Protein AF-A0A945YED2-F1 (afdb_monomer_lite)

pLDDT: mean 88.73, std 14.51, range [32.84, 98.56]

Secondary structure (DSSP, 8-state):
-HHHHHHHHHHHHHHHHHHHHHHHHHHHHHHHH-S--SPP---TTHHHHHHHHHHSPP-SB-HHHHHHHHTSTTSTTS-HHHHHHHHHHHHHHHT-S--HHHHHHHHHHHHHHHHHHHHH---HHHHHHHHHHHHHHHHHHHHHHHHHHHHHHHHHHHHHHHS-HHHHHHHHTTTTGGGS--B--------HHHHHHHHH-S-S-HHHHHHHHHHHHHHHHHHHHHHHHHHHHHHHHTT-TTSS-HHHHHHHHHHHHHHHHHHHHHHHHHHHHHHHHHTTT-TTHHHHHHHHHHHHHHHHHHH-HHHHHHHS----

Sequence (316 aa):
MKTVLSFILISLSMLSARADDRLRIAQDFLDQHRVYRGSPVSPADFEAQHAMITGSRDPESKFGPVIFAFAKPEVPVLTPAQRIQLTAVIEQRSHGPVNWHDARNIVRVQSLIALWAYAAESNVSEVARLDHVWSGWNDLRLAYMFEEYVARERFQRAAWAVFTPEQRQQIVAGKLDSLIKKNMGHRRAFSANKQVIKMLGKPANPSAFNRVVARWEKKWEAVSQQSERSDKFNRQREWVMDQTDETFAVAAWPEQETAFRNFTQSERDAIRDLIQAGYSNETDLAEKITAIQQQLRALIFEKYPGYAGAFLPSEE

Structure (mmCIF, N/CA/C/O backbone):
data_AF-A0A945YED2-F1
#
_entry.id   AF-A0A945YED2-F1
#
loop_
_atom_site.group_PDB
_atom_site.id
_atom_site.type_symbol
_atom_site.label_atom_id
_atom_site.label_alt_id
_atom_site.label_comp_id
_atom_site.label_asym_id
_atom_site.label_entity_id
_atom_site.label_seq_id
_atom_site.pdbx_PDB_ins_code
_atom_site.Cartn_x
_atom_site.Cartn_y
_atom_site.Cartn_z
_atom_site.occupancy
_atom_site.B_iso_or_equiv
_atom_site.auth_seq_id
_atom_site.auth_comp_id
_atom_site.auth_asym_id
_atom_site.auth_atom_id
_atom_site.pdbx_PDB_model_num
ATOM 1 N N . MET A 1 1 ? 38.969 -6.530 -27.927 1.00 45.34 1 MET A N 1
ATOM 2 C CA . MET A 1 1 ? 37.501 -6.743 -27.861 1.00 45.34 1 MET A CA 1
ATOM 3 C C . MET A 1 1 ? 37.051 -7.850 -26.901 1.00 45.34 1 MET A C 1
ATOM 5 O O . MET A 1 1 ? 36.000 -7.674 -26.308 1.00 45.34 1 MET A O 1
ATOM 9 N N . LYS A 1 2 ? 37.803 -8.943 -26.673 1.00 36.41 2 LYS A N 1
ATOM 10 C CA . LYS A 1 2 ? 37.406 -9.991 -25.700 1.00 36.41 2 LYS A CA 1
ATOM 11 C C . LYS A 1 2 ? 37.429 -9.545 -24.223 1.00 36.41 2 LYS A C 1
ATOM 13 O O . LYS A 1 2 ? 36.643 -10.043 -23.435 1.00 36.41 2 LYS A O 1
ATOM 18 N N . THR A 1 3 ? 38.258 -8.565 -23.861 1.00 40.03 3 THR A N 1
ATOM 19 C CA . THR A 1 3 ? 38.443 -8.113 -22.466 1.00 40.03 3 THR A CA 1
ATOM 20 C C . THR A 1 3 ? 37.323 -7.201 -21.941 1.00 40.03 3 THR A C 1
ATOM 22 O O . THR A 1 3 ? 37.077 -7.169 -20.742 1.00 40.03 3 THR A O 1
ATOM 25 N N . VAL A 1 4 ? 36.611 -6.493 -22.828 1.00 40.72 4 VAL A N 1
ATOM 26 C CA . VAL A 1 4 ? 35.493 -5.600 -22.452 1.00 40.72 4 VAL A CA 1
ATOM 27 C C . VAL A 1 4 ? 34.205 -6.397 -22.213 1.00 40.72 4 VAL A C 1
ATOM 29 O O . VAL A 1 4 ? 33.457 -6.087 -21.291 1.00 40.72 4 VAL A O 1
ATOM 32 N N . LEU A 1 5 ? 33.986 -7.487 -22.964 1.00 37.19 5 LEU A N 1
ATOM 33 C CA . LEU A 1 5 ? 32.851 -8.387 -22.725 1.00 37.19 5 LEU A CA 1
ATOM 34 C C . LEU A 1 5 ? 32.934 -9.082 -21.356 1.00 37.19 5 LEU A C 1
ATOM 36 O O . LEU A 1 5 ? 31.913 -9.210 -20.687 1.00 37.19 5 LEU A O 1
ATOM 40 N N . SER A 1 6 ? 34.130 -9.473 -20.903 1.00 33.25 6 SER A N 1
ATOM 41 C CA . SER A 1 6 ? 34.299 -10.121 -19.595 1.00 33.25 6 SER A CA 1
ATOM 42 C C . SER A 1 6 ? 33.999 -9.189 -18.415 1.00 33.25 6 SER A C 1
ATOM 44 O O . SER A 1 6 ? 33.427 -9.637 -17.428 1.00 33.25 6 SER A O 1
ATOM 46 N N . PHE A 1 7 ? 34.311 -7.891 -18.514 1.00 36.12 7 PHE A N 1
ATOM 47 C CA . PHE A 1 7 ? 34.015 -6.921 -17.448 1.00 36.12 7 PHE A CA 1
ATOM 48 C C . PHE A 1 7 ? 32.515 -6.617 -17.316 1.00 36.12 7 PHE A C 1
ATOM 50 O O . PHE A 1 7 ? 32.014 -6.458 -16.202 1.00 36.12 7 PHE A O 1
ATOM 57 N N . ILE A 1 8 ? 31.782 -6.604 -18.433 1.00 42.94 8 ILE A N 1
ATOM 58 C CA . ILE A 1 8 ? 30.326 -6.403 -18.443 1.00 42.94 8 ILE A CA 1
ATOM 59 C C . ILE A 1 8 ? 29.616 -7.637 -17.862 1.00 42.94 8 ILE A C 1
ATOM 61 O O . ILE A 1 8 ? 28.742 -7.494 -17.010 1.00 42.94 8 ILE A O 1
ATOM 65 N N . LEU A 1 9 ? 30.053 -8.847 -18.230 1.00 35.00 9 LEU A N 1
ATOM 66 C CA . LEU A 1 9 ? 29.522 -10.104 -17.684 1.00 35.00 9 LEU A CA 1
ATOM 67 C C . LEU A 1 9 ? 29.783 -10.266 -16.177 1.00 35.00 9 LEU A C 1
ATOM 69 O O . LEU A 1 9 ? 28.874 -10.661 -15.449 1.00 35.00 9 LEU A O 1
ATOM 73 N N . ILE A 1 10 ? 30.973 -9.899 -15.685 1.00 36.66 10 ILE A N 1
ATOM 74 C CA . ILE A 1 10 ? 31.291 -9.958 -14.247 1.00 36.66 10 ILE A CA 1
ATOM 75 C C . ILE A 1 10 ? 30.440 -8.949 -13.458 1.00 36.66 10 ILE A C 1
ATOM 77 O O . ILE A 1 10 ? 29.871 -9.300 -12.424 1.00 36.66 10 ILE A O 1
ATOM 81 N N . SER A 1 11 ? 30.255 -7.736 -13.986 1.00 35.97 11 SER A N 1
ATOM 82 C CA . SER A 1 11 ? 29.419 -6.701 -13.355 1.00 35.97 11 SER A CA 1
ATOM 83 C C . SER A 1 11 ? 27.938 -7.102 -13.281 1.00 35.97 11 SER A C 1
ATOM 85 O O . SER A 1 11 ? 27.304 -6.924 -12.242 1.00 35.97 11 SER A O 1
ATOM 87 N N . LEU A 1 12 ? 27.397 -7.718 -14.339 1.00 36.62 12 LEU A N 1
ATOM 88 C CA . LEU A 1 12 ? 26.029 -8.255 -14.365 1.00 36.62 12 LEU A CA 1
ATOM 89 C C . LEU A 1 12 ? 25.844 -9.429 -13.387 1.00 36.62 12 LEU A C 1
ATOM 91 O O . LEU A 1 12 ? 24.849 -9.476 -12.664 1.00 36.62 12 LEU A O 1
ATOM 95 N N . SER A 1 13 ? 26.822 -10.336 -13.294 1.00 32.84 13 SER A N 1
ATOM 96 C CA . SER A 1 13 ? 26.761 -11.467 -12.356 1.00 32.84 13 SER A CA 1
ATOM 97 C C . SER A 1 13 ? 26.862 -11.050 -10.879 1.00 32.84 13 SER A C 1
ATOM 99 O O . SER A 1 13 ? 26.139 -11.596 -10.046 1.00 32.84 13 SER A O 1
ATOM 101 N N . MET A 1 14 ? 27.663 -10.029 -10.543 1.00 34.53 14 MET A N 1
ATOM 102 C CA . MET A 1 14 ? 27.719 -9.493 -9.174 1.00 34.53 14 MET A CA 1
ATOM 103 C C . MET A 1 14 ? 26.468 -8.692 -8.791 1.00 34.53 14 MET A C 1
ATOM 105 O O . MET A 1 14 ? 26.051 -8.729 -7.635 1.00 34.53 14 MET A O 1
ATOM 109 N N . LEU A 1 15 ? 25.832 -7.999 -9.740 1.00 43.28 15 LEU A N 1
ATOM 110 C CA . LEU A 1 15 ? 24.546 -7.331 -9.503 1.00 43.28 15 LEU A CA 1
ATOM 111 C C . LEU A 1 15 ? 23.402 -8.337 -9.282 1.00 43.28 15 LEU A C 1
ATOM 113 O O . LEU A 1 15 ? 22.495 -8.045 -8.503 1.00 43.28 15 LEU A O 1
ATOM 117 N N . SER A 1 16 ? 23.459 -9.517 -9.917 1.00 44.97 16 SER A N 1
ATOM 118 C CA . SER A 1 16 ? 22.466 -10.586 -9.735 1.00 44.97 16 SER A CA 1
ATOM 119 C C . SER A 1 16 ? 22.541 -11.221 -8.346 1.00 44.97 16 SER A C 1
ATOM 121 O O . SER A 1 16 ? 21.530 -11.246 -7.653 1.00 44.97 16 SER A O 1
ATOM 123 N N . ALA A 1 17 ? 23.728 -11.649 -7.897 1.00 44.06 17 ALA A N 1
ATOM 124 C CA . ALA A 1 17 ? 23.894 -12.250 -6.567 1.00 44.06 17 ALA A CA 1
ATOM 125 C C . ALA A 1 17 ? 23.445 -11.299 -5.436 1.00 44.06 17 ALA A C 1
ATOM 127 O O . ALA A 1 17 ? 22.761 -11.701 -4.499 1.00 44.06 17 ALA A O 1
ATOM 128 N N . ARG A 1 18 ? 23.730 -9.997 -5.580 1.00 56.72 18 ARG A N 1
ATOM 129 C CA . ARG A 1 18 ? 23.373 -8.971 -4.586 1.00 56.72 18 ARG A CA 1
ATOM 130 C C . ARG A 1 18 ? 21.875 -8.653 -4.513 1.00 56.72 18 ARG A C 1
ATOM 132 O O . ARG A 1 18 ? 21.427 -8.130 -3.493 1.00 56.72 18 ARG A O 1
ATOM 139 N N . ALA A 1 19 ? 21.102 -8.889 -5.575 1.00 57.09 19 ALA A N 1
ATOM 140 C CA . ALA A 1 19 ? 19.653 -8.669 -5.555 1.00 57.09 19 ALA A CA 1
ATOM 141 C C . ALA A 1 19 ? 18.928 -9.792 -4.797 1.00 57.09 19 ALA A C 1
ATOM 143 O O . ALA A 1 19 ? 18.045 -9.505 -3.985 1.00 57.09 19 ALA A O 1
ATOM 144 N N . ASP A 1 20 ? 19.358 -11.036 -5.012 1.00 61.84 20 ASP A N 1
ATOM 145 C CA . ASP A 1 20 ? 18.806 -12.223 -4.352 1.00 61.84 20 ASP A CA 1
ATOM 146 C C . ASP A 1 20 ? 19.133 -12.228 -2.848 1.00 61.84 20 ASP A C 1
ATOM 148 O O . ASP A 1 20 ? 18.269 -12.525 -2.021 1.00 61.84 20 ASP A O 1
ATOM 152 N N . ASP A 1 21 ? 20.330 -11.766 -2.468 1.00 75.25 21 ASP A N 1
ATOM 153 C CA . ASP A 1 21 ? 20.704 -11.589 -1.060 1.00 75.25 21 ASP A CA 1
ATOM 154 C C . ASP A 1 21 ? 19.812 -10.577 -0.326 1.00 75.25 21 ASP A C 1
ATOM 156 O O . ASP A 1 21 ? 19.437 -10.794 0.826 1.00 75.25 21 ASP A O 1
ATOM 160 N N . ARG A 1 22 ? 19.413 -9.483 -0.987 1.00 83.94 22 ARG A N 1
ATOM 161 C CA . ARG A 1 22 ? 18.549 -8.455 -0.375 1.00 83.94 22 ARG A CA 1
ATOM 162 C C . ARG A 1 22 ? 17.106 -8.923 -0.214 1.00 83.94 22 ARG A C 1
ATOM 164 O O . ARG A 1 22 ? 16.481 -8.587 0.790 1.00 83.94 22 ARG A O 1
ATOM 171 N N . LEU A 1 23 ? 16.586 -9.689 -1.177 1.00 89.19 23 LEU A N 1
ATOM 172 C CA . LEU A 1 23 ? 15.272 -10.329 -1.053 1.00 89.19 23 LEU A CA 1
ATOM 173 C C . LEU A 1 23 ? 15.242 -11.255 0.164 1.00 89.19 23 LEU A C 1
ATOM 175 O O . LEU A 1 23 ? 14.322 -11.169 0.976 1.00 89.19 23 LEU A O 1
ATOM 179 N N . ARG A 1 24 ? 16.284 -12.078 0.330 1.00 89.81 24 ARG A N 1
ATOM 180 C CA . ARG A 1 24 ? 16.426 -12.968 1.484 1.00 89.81 24 ARG A CA 1
ATOM 181 C C . ARG A 1 24 ? 16.509 -12.204 2.805 1.00 89.81 24 ARG A C 1
ATOM 183 O O . ARG A 1 24 ? 15.777 -12.540 3.720 1.00 89.81 24 ARG A O 1
ATOM 190 N N . ILE A 1 25 ? 17.309 -11.138 2.891 1.00 89.62 25 ILE A N 1
ATOM 191 C CA . ILE A 1 25 ? 17.395 -10.299 4.104 1.00 89.62 25 ILE A CA 1
ATOM 192 C C . ILE A 1 25 ? 16.024 -9.725 4.493 1.00 89.62 25 ILE A C 1
ATOM 194 O O . ILE A 1 25 ? 15.655 -9.733 5.666 1.00 89.62 25 ILE A O 1
ATOM 198 N N . ALA A 1 26 ? 15.249 -9.239 3.520 1.00 91.94 26 ALA A N 1
ATOM 199 C CA . ALA A 1 26 ? 13.900 -8.748 3.782 1.00 91.94 26 ALA A CA 1
ATOM 200 C C . ALA A 1 26 ? 12.951 -9.881 4.217 1.00 91.94 26 ALA A C 1
ATOM 202 O O . ALA A 1 26 ? 12.164 -9.702 5.141 1.00 91.94 26 ALA A O 1
ATOM 203 N N . GLN A 1 27 ? 13.043 -11.066 3.615 1.00 94.06 27 GLN A N 1
ATOM 204 C CA . GLN A 1 27 ? 12.272 -12.227 4.062 1.00 94.06 27 GLN A CA 1
ATOM 205 C C . GLN A 1 27 ? 12.633 -12.632 5.504 1.00 94.06 27 GLN A C 1
ATOM 207 O O . GLN A 1 27 ? 11.741 -12.780 6.337 1.00 94.06 27 GLN A O 1
ATOM 212 N N . ASP A 1 28 ? 13.924 -12.710 5.830 1.00 92.50 28 ASP A N 1
ATOM 213 C CA . ASP A 1 28 ? 14.415 -13.052 7.168 1.00 92.50 28 ASP A CA 1
ATOM 214 C C . ASP A 1 28 ? 13.942 -12.024 8.213 1.00 92.50 28 ASP A C 1
ATOM 216 O O . ASP A 1 28 ? 13.483 -12.395 9.296 1.00 92.50 28 ASP A O 1
ATOM 220 N N . PHE A 1 29 ? 13.985 -10.725 7.884 1.00 92.44 29 PHE A N 1
ATOM 221 C CA . PHE A 1 29 ? 13.447 -9.676 8.752 1.00 92.44 29 PHE A CA 1
ATOM 222 C C . PHE A 1 29 ? 11.949 -9.872 8.997 1.00 92.44 29 PHE A C 1
ATOM 224 O O . PHE A 1 29 ? 11.501 -9.778 10.142 1.00 92.44 29 PHE A O 1
ATOM 231 N N . LEU A 1 30 ? 11.171 -10.124 7.939 1.00 93.00 30 LEU A N 1
ATOM 232 C CA . LEU A 1 30 ? 9.736 -10.369 8.049 1.00 93.00 30 LEU A CA 1
ATOM 233 C C . LEU A 1 30 ? 9.459 -11.545 8.985 1.00 93.00 30 LEU A C 1
ATOM 235 O O . LEU A 1 30 ? 8.669 -11.403 9.917 1.00 93.00 30 LEU A O 1
ATOM 239 N N . ASP A 1 31 ? 10.139 -12.671 8.774 1.00 92.69 31 ASP A N 1
ATOM 240 C CA . ASP A 1 31 ? 9.931 -13.901 9.537 1.00 92.69 31 ASP A CA 1
ATOM 241 C C . ASP A 1 31 ? 10.295 -13.750 11.018 1.00 92.69 31 ASP A C 1
ATOM 243 O O . ASP A 1 31 ? 9.565 -14.242 11.882 1.00 92.69 31 ASP A O 1
ATOM 247 N N . GLN A 1 32 ? 11.348 -12.992 11.333 1.00 91.75 32 GLN A N 1
ATOM 248 C CA . GLN A 1 32 ? 11.726 -12.675 12.715 1.00 91.75 32 GLN A CA 1
ATOM 249 C C . GLN A 1 32 ? 10.690 -11.802 13.440 1.00 91.75 32 GLN A C 1
ATOM 251 O O . GLN A 1 32 ? 10.544 -11.902 14.660 1.00 91.75 32 GLN A O 1
ATOM 256 N N . HIS A 1 33 ? 9.964 -10.954 12.708 1.00 92.19 33 HIS A N 1
ATOM 257 C CA . HIS A 1 33 ? 9.130 -9.907 13.299 1.00 92.19 33 HIS A CA 1
ATOM 258 C C . HIS A 1 33 ? 7.621 -10.114 13.138 1.00 92.19 33 HIS A C 1
ATOM 260 O O . HIS A 1 33 ? 6.867 -9.277 13.636 1.00 92.19 33 HIS A O 1
ATOM 266 N N . ARG A 1 34 ? 7.158 -11.200 12.498 1.00 92.00 34 ARG A N 1
ATOM 267 C CA . ARG A 1 34 ? 5.725 -11.447 12.231 1.00 92.00 34 ARG A CA 1
ATOM 268 C C . ARG A 1 34 ? 4.832 -11.165 13.442 1.00 92.00 34 ARG A C 1
ATOM 270 O O . ARG A 1 34 ? 4.995 -11.752 14.518 1.00 92.00 34 ARG A O 1
ATOM 277 N N . VAL A 1 35 ? 3.844 -10.301 13.224 1.00 89.44 35 VAL A N 1
ATOM 278 C CA . VAL A 1 35 ? 2.762 -9.955 14.151 1.00 89.44 35 VAL A CA 1
ATOM 279 C C . VAL A 1 35 ? 1.669 -11.018 14.102 1.00 89.44 35 VAL A C 1
ATOM 281 O O . VAL A 1 35 ? 1.082 -11.348 15.142 1.00 89.44 35 VAL A O 1
ATOM 284 N N . TYR A 1 36 ? 1.403 -11.567 12.914 1.00 90.00 36 TYR A N 1
ATOM 285 C CA . TYR A 1 36 ? 0.458 -12.658 12.708 1.00 90.00 36 TYR A CA 1
ATOM 286 C C . TYR A 1 36 ? 1.190 -13.973 12.413 1.00 90.00 36 TYR A C 1
ATOM 288 O O . TYR A 1 36 ? 1.836 -14.136 11.382 1.00 90.00 36 TYR A O 1
ATOM 296 N N . ARG A 1 37 ? 1.094 -14.931 13.344 1.00 85.25 37 ARG A N 1
ATOM 297 C CA . ARG A 1 37 ? 1.743 -16.256 13.238 1.00 85.25 37 ARG A CA 1
ATOM 298 C C . ARG A 1 37 ? 0.776 -17.388 12.875 1.00 85.25 37 ARG A C 1
ATOM 300 O O . ARG A 1 37 ? 1.204 -18.527 12.728 1.00 85.25 37 ARG A O 1
ATOM 307 N N . GLY A 1 38 ? -0.520 -17.088 12.792 1.00 80.12 38 GLY A N 1
ATOM 308 C CA . GLY A 1 38 ? -1.554 -18.058 12.440 1.00 80.12 38 GLY A CA 1
ATOM 309 C C . GLY A 1 38 ? -1.683 -18.256 10.932 1.00 80.12 38 GLY A C 1
ATOM 310 O O . GLY A 1 38 ? -1.102 -17.519 10.137 1.00 80.12 38 GLY A O 1
ATOM 311 N N . SER A 1 39 ? -2.489 -19.240 10.541 1.00 78.19 39 SER A N 1
ATOM 312 C CA . SER A 1 39 ? -3.034 -19.302 9.182 1.00 78.19 39 SER A CA 1
ATOM 313 C C . SER A 1 39 ? -4.343 -18.510 9.133 1.00 78.19 39 SER A C 1
ATOM 315 O O . SER A 1 39 ? -5.121 -18.625 10.082 1.00 78.19 39 SER A O 1
ATOM 317 N N . PRO A 1 40 ? -4.617 -17.739 8.066 1.00 77.50 40 PRO A N 1
ATOM 318 C CA . PRO A 1 40 ? -5.924 -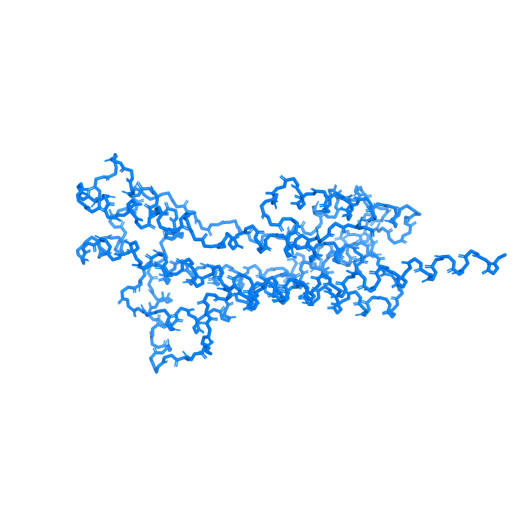17.124 7.874 1.00 77.50 40 PRO A CA 1
ATOM 319 C C . PRO A 1 40 ? -6.985 -18.227 7.824 1.00 77.50 40 PRO A C 1
ATOM 321 O O . PRO A 1 40 ? -6.931 -19.096 6.955 1.00 77.50 40 PRO A O 1
ATOM 324 N N . VAL A 1 41 ? -7.932 -18.213 8.758 1.00 84.81 41 VAL A N 1
ATOM 325 C CA . VAL A 1 41 ? -9.096 -19.105 8.739 1.00 84.81 41 VAL A CA 1
ATOM 326 C C . VAL A 1 41 ? -10.326 -18.234 8.590 1.00 84.81 41 VAL A C 1
ATOM 328 O O . VAL A 1 41 ? -10.503 -17.283 9.347 1.00 84.81 41 VAL A O 1
ATOM 331 N N . SER A 1 42 ? -11.168 -18.539 7.607 1.00 86.94 42 SER A N 1
ATOM 332 C CA . SER A 1 42 ? -12.426 -17.820 7.434 1.00 86.94 42 SER A CA 1
ATOM 333 C C . SER A 1 42 ? -13.391 -18.201 8.563 1.00 86.94 42 SER A C 1
ATOM 335 O O . SER A 1 42 ? -13.605 -19.397 8.788 1.00 86.94 42 SER A O 1
ATOM 337 N N . PRO A 1 43 ? -13.972 -17.227 9.286 1.00 89.19 43 PRO A N 1
ATOM 338 C CA . PRO A 1 43 ? -14.993 -17.519 10.281 1.00 89.19 43 PRO A CA 1
ATOM 339 C C . PRO A 1 43 ? -16.236 -18.120 9.607 1.00 89.19 43 PRO A C 1
ATOM 341 O O . PRO A 1 43 ? -16.506 -17.870 8.432 1.00 89.19 43 PRO A O 1
ATOM 344 N N . ALA A 1 44 ? -17.002 -18.926 10.348 1.00 90.75 44 ALA A N 1
ATOM 345 C CA . ALA A 1 44 ? -18.161 -19.644 9.806 1.00 90.75 44 ALA A CA 1
ATOM 346 C C . ALA A 1 44 ? -19.239 -18.709 9.224 1.00 90.75 44 ALA A C 1
ATOM 348 O O . ALA A 1 44 ? -19.984 -19.097 8.328 1.00 90.75 44 ALA A O 1
ATOM 349 N N . ASP A 1 45 ? -19.309 -17.476 9.719 1.00 93.19 45 ASP A N 1
ATOM 350 C CA . ASP A 1 45 ? -20.247 -16.431 9.321 1.00 93.19 45 ASP A CA 1
ATOM 351 C C . ASP A 1 45 ? -19.616 -15.355 8.416 1.00 93.19 45 ASP A C 1
ATOM 353 O O . ASP A 1 45 ? -20.209 -14.290 8.238 1.00 93.19 45 ASP A O 1
ATOM 357 N N . PHE A 1 46 ? -18.450 -15.628 7.809 1.00 94.81 46 PHE A N 1
ATOM 358 C CA . PHE A 1 46 ? -17.703 -14.665 6.989 1.00 94.81 46 PHE A CA 1
ATOM 359 C C . PHE A 1 46 ? -18.577 -13.948 5.951 1.00 94.81 46 PHE A C 1
ATOM 361 O O . PHE A 1 46 ? -18.611 -12.722 5.923 1.00 94.81 46 PHE A O 1
ATOM 368 N N . GLU A 1 47 ? -19.336 -14.689 5.142 1.00 95.81 47 GLU A N 1
ATOM 369 C CA . GLU A 1 47 ? -20.182 -14.107 4.089 1.00 95.81 47 GLU A CA 1
ATOM 370 C C . GLU A 1 47 ? -21.284 -13.197 4.651 1.00 95.81 47 GLU A C 1
ATOM 372 O O . GLU A 1 47 ? -21.584 -12.141 4.092 1.00 95.81 47 GLU A O 1
ATOM 377 N N . ALA A 1 48 ? -21.871 -13.567 5.793 1.00 95.94 48 ALA A N 1
ATOM 378 C CA . ALA A 1 48 ? -22.900 -12.760 6.442 1.00 95.94 48 ALA A CA 1
ATOM 379 C C . ALA A 1 48 ? -22.311 -11.457 7.008 1.00 95.94 48 ALA A C 1
ATOM 381 O O . ALA A 1 48 ? -22.877 -10.380 6.801 1.00 95.94 48 ALA A O 1
ATOM 382 N N . GLN A 1 49 ? -21.151 -11.543 7.668 1.00 95.88 49 GLN A N 1
ATOM 383 C CA . GLN A 1 49 ? -20.421 -10.380 8.178 1.00 95.88 49 GLN A CA 1
ATOM 384 C C . GLN A 1 49 ? -19.957 -9.463 7.035 1.00 95.88 49 GLN A C 1
ATOM 386 O O . GLN A 1 49 ? -20.091 -8.240 7.120 1.00 95.88 49 GLN A O 1
ATOM 391 N N . HIS A 1 50 ? -19.476 -10.037 5.932 1.00 96.62 50 HIS A N 1
ATOM 392 C CA . HIS A 1 50 ? -19.059 -9.296 4.744 1.00 96.62 50 HIS A CA 1
ATOM 393 C C . HIS A 1 50 ? -20.220 -8.528 4.109 1.00 96.62 50 HIS A C 1
ATOM 395 O O . HIS A 1 50 ? -20.117 -7.317 3.886 1.00 96.62 50 HIS A O 1
ATOM 401 N N . ALA A 1 51 ? -21.356 -9.197 3.889 1.00 96.12 51 ALA A N 1
ATOM 402 C CA . ALA A 1 51 ? -22.552 -8.578 3.326 1.00 96.12 51 ALA A CA 1
ATOM 403 C C . ALA A 1 51 ? -23.068 -7.428 4.208 1.00 96.12 51 ALA A C 1
ATOM 405 O O . ALA A 1 51 ? -23.402 -6.351 3.705 1.00 96.12 51 ALA A O 1
ATOM 406 N N . MET A 1 52 ? -23.071 -7.624 5.528 1.00 95.88 52 MET A N 1
ATOM 407 C CA . MET A 1 52 ? -23.432 -6.601 6.509 1.00 95.88 52 MET A CA 1
ATOM 408 C C . MET A 1 52 ? -22.491 -5.386 6.450 1.00 95.88 52 MET A C 1
ATOM 410 O O . MET A 1 52 ? -22.968 -4.252 6.397 1.00 95.88 52 MET A O 1
ATOM 414 N N . ILE A 1 53 ? -21.169 -5.595 6.399 1.00 96.31 53 ILE A N 1
ATOM 415 C CA . ILE A 1 53 ? -20.187 -4.506 6.253 1.00 96.31 53 ILE A CA 1
ATOM 416 C C . ILE A 1 53 ? -20.403 -3.754 4.943 1.00 96.31 53 ILE A C 1
ATOM 418 O O . ILE A 1 53 ? -20.464 -2.524 4.939 1.00 96.31 53 ILE A O 1
ATOM 422 N N . THR A 1 54 ? -20.553 -4.475 3.835 1.00 95.44 54 THR A N 1
ATOM 423 C CA . THR A 1 54 ? -20.747 -3.882 2.509 1.00 95.44 54 THR A CA 1
ATOM 424 C C . THR A 1 54 ? -22.023 -3.030 2.458 1.00 95.44 54 THR A C 1
ATOM 426 O O . THR A 1 54 ? -22.015 -1.949 1.861 1.00 95.44 54 THR A O 1
ATOM 429 N N . GLY A 1 55 ? -23.093 -3.477 3.127 1.00 94.69 55 GLY A N 1
ATOM 430 C CA . GLY A 1 55 ? -24.367 -2.761 3.261 1.00 94.69 55 GLY A CA 1
ATOM 431 C C . GLY A 1 55 ? -24.364 -1.606 4.271 1.00 94.69 55 GLY A C 1
ATOM 432 O O . GLY A 1 55 ? -25.322 -0.832 4.311 1.00 94.69 55 GLY A O 1
ATOM 433 N N . SER A 1 56 ? -23.311 -1.460 5.078 1.00 94.25 56 SER A N 1
ATOM 434 C CA . SER A 1 56 ? -23.195 -0.374 6.056 1.00 94.25 56 SER A CA 1
ATOM 435 C C . SER A 1 56 ? -22.901 0.982 5.396 1.00 94.25 56 SER A C 1
ATOM 437 O O . SER A 1 56 ? -22.501 1.083 4.233 1.00 94.25 56 SER A O 1
ATOM 439 N N . ARG A 1 57 ? -23.085 2.070 6.148 1.00 93.25 57 ARG A N 1
ATOM 440 C CA . ARG A 1 57 ? -22.744 3.431 5.708 1.00 93.25 57 ARG A CA 1
ATOM 441 C C . ARG A 1 57 ? -21.246 3.540 5.391 1.00 93.25 57 ARG A C 1
ATOM 443 O O . ARG A 1 57 ? -20.428 3.137 6.209 1.00 93.25 57 ARG A O 1
ATOM 450 N N . ASP A 1 58 ? -20.871 4.150 4.260 1.00 93.50 58 ASP A N 1
ATOM 451 C CA . ASP A 1 58 ? -19.470 4.551 4.035 1.00 93.50 58 ASP A CA 1
ATOM 452 C C . ASP A 1 58 ? -19.151 5.761 4.928 1.00 93.50 58 ASP A C 1
ATOM 454 O O . ASP A 1 58 ? -19.781 6.810 4.773 1.00 93.50 58 ASP A O 1
ATOM 458 N N . PRO A 1 59 ? -18.199 5.653 5.869 1.00 91.50 59 PRO A N 1
ATOM 459 C CA . PRO A 1 59 ? -17.836 6.767 6.739 1.00 91.50 59 PRO A CA 1
ATOM 460 C C . PRO A 1 59 ? -17.030 7.856 6.016 1.00 91.50 59 PRO A C 1
ATOM 462 O O . PRO A 1 59 ? -16.754 8.897 6.618 1.00 91.50 59 PRO A O 1
ATOM 465 N N . GLU A 1 60 ? -16.599 7.622 4.770 1.00 93.06 60 GLU A N 1
ATOM 466 C CA . GLU A 1 60 ? -15.754 8.515 3.961 1.00 93.06 60 GLU A CA 1
ATOM 467 C C . GLU A 1 60 ? -14.436 8.913 4.659 1.00 93.06 60 GLU A C 1
ATOM 469 O O . GLU A 1 60 ? -13.796 9.916 4.337 1.00 93.06 60 GLU A O 1
ATOM 474 N N . SER A 1 61 ? -14.003 8.114 5.636 1.00 91.69 61 SER A N 1
ATOM 475 C CA . SER A 1 61 ? -12.744 8.268 6.358 1.00 91.69 61 SER A CA 1
ATOM 476 C C . SER A 1 61 ? -12.265 6.924 6.893 1.00 91.69 61 SER A C 1
ATOM 478 O O . SER A 1 61 ? -13.059 6.099 7.336 1.00 91.69 61 SER A O 1
ATOM 480 N N . LYS A 1 62 ? -10.947 6.718 6.921 1.00 91.75 62 LYS A N 1
ATOM 481 C CA . LYS A 1 62 ? -10.341 5.638 7.718 1.00 91.75 62 LYS A CA 1
ATOM 482 C C . LYS A 1 62 ? -10.484 5.954 9.207 1.00 91.75 62 LYS A C 1
ATOM 484 O O . LYS A 1 62 ? -10.504 7.131 9.575 1.00 91.75 62 LYS A O 1
ATOM 489 N N . PHE A 1 63 ? -10.557 4.934 10.057 1.00 91.69 63 PHE A N 1
ATOM 490 C CA . PHE A 1 63 ? -10.741 5.127 11.498 1.00 91.69 63 PHE A CA 1
ATOM 491 C C . PHE A 1 63 ? -9.450 5.596 12.190 1.00 91.69 63 PHE A C 1
ATOM 493 O O . PHE A 1 63 ? -9.487 6.377 13.135 1.00 91.69 63 PHE A O 1
ATOM 500 N N . GLY A 1 64 ? -8.281 5.208 11.665 1.00 90.25 64 GLY A N 1
ATOM 501 C CA . GLY A 1 64 ? -6.970 5.570 12.230 1.00 90.25 64 GLY A CA 1
ATOM 502 C C . GLY A 1 64 ? -6.803 7.072 12.530 1.00 90.25 64 GLY A C 1
ATOM 503 O O . GLY A 1 64 ? -6.542 7.425 13.675 1.00 90.25 64 GLY A O 1
ATOM 504 N N . PRO A 1 65 ? -6.993 7.979 11.552 1.00 88.50 65 PRO A N 1
ATOM 505 C CA . PRO A 1 65 ? -6.929 9.426 11.787 1.00 88.50 65 PRO A CA 1
ATOM 506 C C . PRO A 1 65 ? -7.952 9.962 12.802 1.00 88.50 65 PRO A C 1
ATOM 508 O O . PRO A 1 65 ? -7.684 10.967 13.461 1.00 88.50 65 PRO A O 1
ATOM 511 N N . VAL A 1 66 ? -9.108 9.305 12.940 1.00 88.38 66 VAL A N 1
ATOM 512 C CA . VAL A 1 66 ? -10.170 9.705 13.879 1.00 88.38 66 VAL A CA 1
ATOM 513 C C . VAL A 1 66 ? -9.737 9.487 15.321 1.00 88.38 66 VAL A C 1
ATOM 515 O O . VAL A 1 66 ? -9.973 10.356 16.154 1.00 88.38 66 VAL A O 1
ATOM 518 N N . ILE A 1 67 ? -9.028 8.389 15.600 1.00 92.94 67 ILE A N 1
ATOM 519 C CA . ILE A 1 67 ? -8.468 8.092 16.928 1.00 92.94 67 ILE A CA 1
ATOM 520 C C . ILE A 1 67 ? -7.645 9.279 17.448 1.00 92.94 67 ILE A C 1
ATOM 522 O O . ILE A 1 67 ? -7.886 9.779 18.545 1.00 92.94 67 ILE A O 1
ATOM 526 N N . PHE A 1 68 ? -6.722 9.789 16.630 1.00 91.19 68 PHE A N 1
ATOM 527 C CA . PHE A 1 68 ? -5.877 10.926 17.004 1.00 91.19 68 PHE A CA 1
ATOM 528 C C . PHE A 1 68 ? -6.660 12.235 17.142 1.00 91.19 68 PHE A C 1
ATOM 530 O O . PHE A 1 68 ? -6.300 13.072 17.963 1.00 91.19 68 PHE A O 1
ATOM 537 N N . ALA A 1 69 ? -7.722 12.429 16.354 1.00 90.19 69 ALA A N 1
ATOM 538 C CA . ALA A 1 69 ? -8.590 13.595 16.493 1.00 90.19 69 ALA A CA 1
ATOM 539 C C . ALA A 1 69 ? -9.369 13.555 17.817 1.00 90.19 69 ALA A C 1
ATOM 541 O O . ALA A 1 69 ? -9.400 14.544 18.542 1.00 90.19 69 ALA A O 1
ATOM 542 N N . PHE A 1 70 ? -9.946 12.405 18.167 1.00 92.19 70 PHE A N 1
ATOM 543 C CA . PHE A 1 70 ? -10.745 12.239 19.383 1.00 92.19 70 PHE A CA 1
ATOM 544 C C . PHE A 1 70 ? -9.902 12.267 20.661 1.00 92.19 70 PHE A C 1
ATOM 546 O O . PHE A 1 70 ? -10.401 12.679 21.709 1.00 92.19 70 PHE A O 1
ATOM 553 N N . ALA A 1 71 ? -8.612 11.930 20.576 1.00 91.88 71 ALA A N 1
ATOM 554 C CA . ALA A 1 71 ? -7.669 12.084 21.681 1.00 91.88 71 ALA A CA 1
ATOM 555 C C . ALA A 1 71 ? -7.446 13.552 22.100 1.00 91.88 71 ALA A C 1
ATOM 557 O O . ALA A 1 71 ? -7.051 13.801 23.242 1.00 91.88 71 ALA A O 1
ATOM 558 N N . LYS A 1 72 ? -7.768 14.539 21.251 1.00 90.31 72 LYS A N 1
ATOM 559 C CA . LYS A 1 72 ? -7.533 15.959 21.551 1.00 90.31 72 LYS A CA 1
ATOM 560 C C . LYS A 1 72 ? -8.563 16.569 22.522 1.00 90.31 72 LYS A C 1
ATOM 562 O O .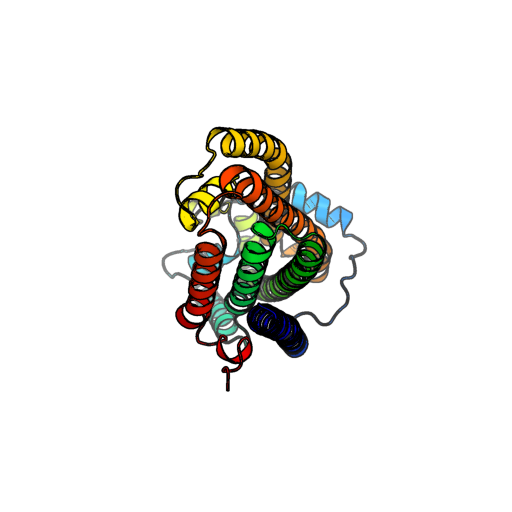 LYS A 1 72 ? -9.762 16.368 22.301 1.00 90.31 72 LYS A O 1
ATOM 567 N N . PRO A 1 73 ? -8.140 17.308 23.573 1.00 89.38 73 PRO A N 1
ATOM 568 C CA . PRO A 1 73 ? -9.023 17.855 24.613 1.00 89.38 73 PRO A CA 1
ATOM 569 C C . PRO A 1 73 ? -10.228 18.648 24.103 1.00 89.38 73 PRO A C 1
ATOM 571 O O . PRO A 1 73 ? -11.303 18.565 24.690 1.00 89.38 73 PRO A O 1
ATOM 574 N N . GLU A 1 74 ? -10.059 19.379 23.004 1.00 91.00 74 GLU A N 1
ATOM 575 C CA . GLU A 1 74 ? -11.082 20.215 22.381 1.00 91.00 74 GLU A CA 1
ATOM 576 C C . GLU A 1 74 ? -12.213 19.428 21.702 1.00 91.00 74 GLU A C 1
ATOM 578 O O . GLU A 1 74 ? -13.234 20.016 21.354 1.00 91.00 74 GLU A O 1
ATOM 583 N N . VAL A 1 75 ? -12.060 18.111 21.516 1.00 90.31 75 VAL A N 1
ATOM 584 C CA . VAL A 1 75 ? -13.095 17.247 20.941 1.00 90.31 75 VAL A CA 1
ATOM 585 C C . VAL A 1 75 ? -13.904 16.597 22.075 1.00 90.31 75 VAL A C 1
ATOM 587 O O . VAL A 1 75 ? -13.387 15.700 22.757 1.00 90.31 75 VAL A O 1
ATOM 590 N N . PRO A 1 76 ? -15.175 17.003 22.295 1.00 89.62 76 PRO A N 1
ATOM 591 C CA . PRO A 1 76 ? -15.964 16.624 23.470 1.00 89.62 76 PRO A CA 1
ATOM 592 C C . PRO A 1 76 ? -16.662 15.264 23.296 1.00 89.62 76 PRO A C 1
ATOM 594 O O . PRO A 1 76 ? -17.835 15.106 23.618 1.00 89.62 76 PRO A O 1
ATOM 597 N N . VAL A 1 77 ? -15.951 14.278 22.746 1.00 92.44 77 VAL A N 1
ATOM 598 C CA . VAL A 1 77 ? -16.474 12.915 22.544 1.00 92.44 77 VAL A CA 1
ATOM 599 C C . VAL A 1 77 ? -16.138 12.021 23.734 1.00 92.44 77 VAL A C 1
ATOM 601 O O . VAL A 1 77 ? -16.954 11.194 24.127 1.00 92.44 77 VAL A O 1
ATOM 604 N N . LEU A 1 78 ? -14.950 12.200 24.318 1.00 95.38 78 LEU A N 1
ATOM 605 C CA . LEU A 1 78 ? -14.410 11.364 25.388 1.00 95.38 78 LEU A CA 1
ATOM 606 C C . LEU A 1 78 ? -14.438 12.085 26.734 1.00 95.38 78 LEU A C 1
ATOM 608 O O . LEU A 1 78 ? -14.131 13.276 26.823 1.00 95.38 78 LEU A O 1
ATOM 612 N N . THR A 1 79 ? -14.713 11.334 27.800 1.00 96.12 79 THR A N 1
ATOM 613 C CA . THR A 1 79 ? -14.472 11.803 29.172 1.00 96.12 79 THR A CA 1
ATOM 614 C C . THR A 1 79 ? -12.965 11.960 29.439 1.00 96.12 79 THR A C 1
ATOM 616 O O . THR A 1 79 ? -12.150 11.352 28.737 1.00 96.12 79 THR A O 1
ATOM 619 N N . PRO A 1 80 ? -12.547 12.715 30.476 1.00 95.12 80 PRO A N 1
ATOM 620 C CA . PRO A 1 80 ? -11.132 12.815 30.843 1.00 95.12 80 PRO A CA 1
ATOM 621 C C . PRO A 1 80 ? -10.465 11.452 31.085 1.00 95.12 80 PRO A C 1
ATOM 623 O O . PRO A 1 80 ? -9.351 11.223 30.623 1.00 95.12 80 PRO A O 1
ATOM 626 N N . ALA A 1 81 ? -11.167 10.520 31.737 1.00 96.06 81 ALA A N 1
ATOM 627 C CA . ALA A 1 81 ? -10.662 9.172 31.989 1.00 96.06 81 ALA A CA 1
ATOM 628 C C . ALA A 1 81 ? -10.474 8.367 30.690 1.00 96.06 81 ALA A C 1
ATOM 630 O O . ALA A 1 81 ? -9.423 7.764 30.486 1.00 96.06 81 ALA A O 1
ATOM 631 N N . GLN A 1 82 ? -11.451 8.409 29.777 1.00 97.56 82 GLN A N 1
ATOM 632 C CA . GLN A 1 82 ? -11.331 7.767 28.462 1.00 97.56 82 GLN A CA 1
ATOM 633 C C . GLN A 1 82 ? -10.196 8.371 27.635 1.00 97.56 82 GLN A C 1
ATOM 635 O O . GLN A 1 82 ? -9.484 7.656 26.941 1.00 97.56 82 GLN A O 1
ATOM 640 N N . ARG A 1 83 ? -9.987 9.686 27.721 1.00 96.38 83 ARG A N 1
ATOM 641 C CA . ARG A 1 83 ? -8.885 10.353 27.026 1.00 96.38 83 ARG A CA 1
ATOM 642 C C . ARG A 1 83 ? -7.528 9.839 27.502 1.00 96.38 83 ARG A C 1
ATOM 644 O O . ARG A 1 83 ? -6.686 9.541 26.666 1.00 96.38 83 ARG A O 1
ATOM 651 N N . ILE A 1 84 ? -7.343 9.674 28.813 1.00 95.81 84 ILE A N 1
ATOM 652 C CA . ILE A 1 84 ? -6.126 9.074 29.384 1.00 95.81 84 ILE A CA 1
ATOM 653 C C . ILE A 1 84 ? -5.931 7.647 28.853 1.00 95.81 84 ILE A C 1
ATOM 655 O O . ILE A 1 84 ? -4.839 7.309 28.401 1.00 95.81 84 ILE A O 1
ATOM 659 N N . GLN A 1 85 ? -6.992 6.832 28.843 1.00 97.25 85 GLN A N 1
ATOM 660 C CA . GLN A 1 85 ? -6.938 5.469 28.300 1.00 97.25 85 GLN A CA 1
ATOM 661 C C . GLN A 1 85 ? -6.564 5.456 26.811 1.00 97.25 85 GLN A C 1
ATOM 663 O O . GLN A 1 85 ? -5.698 4.687 26.402 1.00 97.25 85 GLN A O 1
ATOM 668 N N . LEU A 1 86 ? -7.169 6.329 26.000 1.00 96.56 86 LEU A N 1
ATOM 669 C CA . LEU A 1 86 ? -6.872 6.411 24.572 1.00 96.56 86 LEU A CA 1
ATOM 670 C C . LEU A 1 86 ? -5.434 6.867 24.310 1.00 96.56 86 LEU A C 1
ATOM 672 O O . LEU A 1 86 ? -4.764 6.304 23.446 1.00 96.56 86 LEU A O 1
ATOM 676 N N . THR A 1 87 ? -4.945 7.852 25.065 1.00 95.06 87 THR A N 1
ATOM 677 C CA . THR A 1 87 ? -3.550 8.300 24.986 1.00 95.06 87 THR A CA 1
ATOM 678 C C . THR A 1 87 ? -2.591 7.159 25.315 1.00 95.06 87 THR A C 1
ATOM 680 O O . THR A 1 87 ? -1.654 6.939 24.555 1.00 95.06 87 THR A O 1
ATOM 683 N N . ALA A 1 88 ? -2.867 6.365 26.354 1.00 95.25 88 ALA A N 1
ATOM 684 C CA . ALA A 1 88 ? -2.048 5.199 26.687 1.00 95.25 88 ALA A CA 1
ATOM 685 C C . ALA A 1 88 ? -2.014 4.158 25.546 1.00 95.25 88 ALA A C 1
ATOM 687 O O . ALA A 1 88 ? -0.954 3.623 25.224 1.00 95.25 88 ALA A O 1
ATOM 688 N N . VAL A 1 89 ? -3.147 3.914 24.871 1.00 96.06 89 VAL A N 1
ATOM 689 C CA . VAL A 1 89 ? -3.206 3.034 23.685 1.00 96.06 89 VAL A CA 1
ATOM 690 C C . VAL A 1 89 ? -2.366 3.592 22.524 1.00 96.06 89 VAL A C 1
ATOM 692 O O . VAL A 1 89 ? -1.659 2.843 21.844 1.00 96.06 89 VAL A O 1
ATOM 695 N N . ILE A 1 90 ? -2.410 4.908 22.291 1.00 94.56 90 ILE A N 1
ATOM 696 C CA . ILE A 1 90 ? -1.605 5.589 21.260 1.00 94.56 90 ILE A CA 1
ATOM 697 C C . ILE A 1 90 ? -0.105 5.503 21.578 1.00 94.56 90 ILE A C 1
ATOM 699 O O . ILE A 1 90 ? 0.705 5.201 20.695 1.00 94.56 90 ILE A O 1
ATOM 703 N N . GLU A 1 91 ? 0.275 5.740 22.830 1.00 92.94 91 GLU A N 1
ATOM 704 C CA . GLU A 1 91 ? 1.658 5.629 23.292 1.00 92.94 91 GLU A CA 1
ATOM 705 C C . GLU A 1 91 ? 2.175 4.199 23.128 1.00 92.94 91 GLU A C 1
ATOM 707 O O . GLU A 1 91 ? 3.245 4.004 22.552 1.00 92.94 91 GLU A O 1
ATOM 712 N N . GLN A 1 92 ? 1.398 3.186 23.521 1.00 91.38 92 GLN A N 1
ATOM 713 C CA . GLN A 1 92 ? 1.778 1.784 23.347 1.00 91.38 92 GLN A CA 1
ATOM 714 C C . GLN A 1 92 ? 2.042 1.435 21.874 1.00 91.38 92 GLN A C 1
ATOM 716 O O . GLN A 1 92 ? 3.025 0.760 21.562 1.00 91.38 92 GLN A O 1
ATOM 721 N N . ARG A 1 93 ? 1.209 1.926 20.944 1.00 88.62 93 ARG A N 1
ATOM 722 C CA . ARG A 1 93 ? 1.418 1.711 19.502 1.00 88.62 93 ARG A CA 1
ATOM 723 C C . ARG A 1 93 ? 2.727 2.326 19.003 1.00 88.62 93 ARG A C 1
ATOM 725 O O . ARG A 1 93 ? 3.356 1.751 18.110 1.00 88.62 93 ARG A O 1
ATOM 732 N N . SER A 1 94 ? 3.103 3.474 19.560 1.00 82.62 94 SER A N 1
ATOM 733 C CA . SER A 1 94 ? 4.287 4.246 19.163 1.00 82.62 94 SER A CA 1
ATOM 734 C C . SER A 1 94 ? 5.596 3.594 19.622 1.00 82.62 94 SER A C 1
ATOM 736 O O . SER A 1 94 ? 6.621 3.779 18.976 1.00 82.62 94 SER A O 1
ATOM 738 N N . HIS A 1 95 ? 5.546 2.774 20.675 1.00 82.94 95 HIS A N 1
ATOM 739 C CA . HIS A 1 95 ? 6.682 2.013 21.212 1.00 82.94 95 HIS A CA 1
ATOM 740 C C . HIS A 1 95 ? 6.708 0.546 20.741 1.00 82.94 95 HIS A C 1
ATOM 742 O O . HIS A 1 95 ? 7.352 -0.302 21.358 1.00 82.94 95 HIS A O 1
ATOM 748 N N . GLY A 1 96 ? 5.985 0.217 19.665 1.00 78.69 96 GLY A N 1
ATOM 749 C CA . GLY A 1 96 ? 6.024 -1.122 19.079 1.00 78.69 96 GLY A CA 1
ATOM 750 C C . GLY A 1 96 ? 7.425 -1.482 18.555 1.00 78.69 96 GLY A C 1
ATOM 751 O O . GLY A 1 96 ? 8.158 -0.595 18.122 1.00 78.69 96 GLY A O 1
ATOM 752 N N . PRO A 1 97 ? 7.792 -2.777 18.527 1.00 80.44 97 PRO A N 1
ATOM 753 C CA . PRO A 1 97 ? 9.143 -3.210 18.154 1.00 80.44 97 PRO A CA 1
ATOM 754 C C . PRO A 1 97 ? 9.491 -2.909 16.689 1.00 80.44 97 PRO A C 1
ATOM 756 O O . PRO A 1 97 ? 10.660 -2.757 16.344 1.00 80.44 97 PRO A O 1
ATOM 759 N N . VAL A 1 98 ? 8.477 -2.812 15.818 1.00 88.12 98 VAL A N 1
ATOM 760 C CA . VAL A 1 98 ? 8.654 -2.537 14.389 1.00 88.12 98 VAL A CA 1
ATOM 761 C C . VAL A 1 98 ? 7.720 -1.426 13.921 1.00 88.12 98 VAL A C 1
ATOM 763 O O . VAL A 1 98 ? 6.490 -1.527 14.019 1.00 88.12 98 VAL A O 1
ATOM 766 N N . ASN A 1 99 ? 8.300 -0.387 13.319 1.00 89.94 99 ASN A N 1
ATOM 767 C CA . ASN A 1 99 ? 7.570 0.543 12.473 1.00 89.94 99 ASN A CA 1
ATOM 768 C C . ASN A 1 99 ? 7.373 -0.077 11.082 1.00 89.94 99 ASN A C 1
ATOM 770 O O . ASN A 1 99 ? 8.146 0.141 10.146 1.00 89.94 99 ASN A O 1
ATOM 774 N N . TRP A 1 100 ? 6.296 -0.851 10.950 1.00 92.06 100 TRP A N 1
ATOM 775 C CA . TRP A 1 100 ? 5.943 -1.530 9.703 1.00 92.06 100 TRP A CA 1
ATOM 776 C C . TRP A 1 100 ? 5.782 -0.592 8.506 1.00 92.06 100 TRP A C 1
ATOM 778 O O . TRP A 1 100 ? 6.056 -1.010 7.384 1.00 92.06 100 TRP A O 1
ATOM 788 N N . HIS A 1 101 ? 5.398 0.671 8.733 1.00 91.94 101 HIS A N 1
ATOM 789 C CA . HIS A 1 101 ? 5.268 1.658 7.664 1.00 91.94 101 HIS A CA 1
ATOM 790 C C . HIS A 1 101 ? 6.609 1.924 6.973 1.00 91.94 101 HIS A C 1
ATOM 792 O O . HIS A 1 101 ? 6.682 1.956 5.742 1.00 91.94 101 HIS A O 1
ATOM 798 N N . ASP A 1 102 ? 7.667 2.106 7.760 1.00 92.19 102 ASP A N 1
ATOM 799 C CA . ASP A 1 102 ? 9.007 2.375 7.246 1.00 92.19 102 ASP A CA 1
ATOM 800 C C . ASP A 1 102 ? 9.588 1.115 6.612 1.00 92.19 102 ASP A C 1
ATOM 802 O O . ASP A 1 102 ? 10.045 1.154 5.470 1.00 92.19 102 ASP A O 1
ATOM 806 N N . ALA A 1 103 ? 9.458 -0.028 7.292 1.00 92.62 103 ALA A N 1
ATOM 807 C CA . ALA A 1 103 ? 9.931 -1.311 6.787 1.00 92.62 103 ALA A CA 1
ATOM 808 C C . ALA A 1 103 ? 9.288 -1.666 5.428 1.00 92.62 103 ALA A C 1
ATOM 810 O O . ALA A 1 103 ? 9.997 -1.950 4.459 1.00 92.62 103 ALA A O 1
ATOM 811 N N . ARG A 1 104 ? 7.956 -1.530 5.284 1.00 94.19 104 ARG A N 1
ATOM 812 C CA . ARG A 1 104 ? 7.283 -1.751 3.989 1.00 94.19 104 ARG A CA 1
ATOM 813 C C . ARG A 1 104 ? 7.714 -0.748 2.918 1.00 94.19 104 ARG A C 1
ATOM 815 O O . ARG A 1 104 ? 7.662 -1.061 1.728 1.00 94.19 104 ARG A O 1
ATOM 822 N N . ASN A 1 105 ? 8.077 0.479 3.302 1.00 94.62 105 ASN A N 1
ATOM 823 C CA . ASN A 1 105 ? 8.490 1.500 2.348 1.00 94.62 105 ASN A CA 1
ATOM 824 C C . ASN A 1 105 ? 9.897 1.221 1.814 1.00 94.62 105 ASN A C 1
ATOM 826 O O . ASN A 1 105 ? 10.128 1.450 0.631 1.00 94.62 105 ASN A O 1
ATOM 830 N N . ILE A 1 106 ? 10.797 0.660 2.624 1.00 92.56 106 ILE A N 1
ATOM 831 C CA . ILE A 1 106 ? 12.097 0.173 2.144 1.00 92.56 106 ILE A CA 1
ATOM 832 C C . ILE A 1 106 ? 11.890 -0.917 1.085 1.00 92.56 106 ILE A C 1
ATOM 834 O O . ILE A 1 106 ? 12.401 -0.794 -0.029 1.00 92.56 106 ILE A O 1
ATOM 838 N N . VAL A 1 107 ? 11.066 -1.927 1.383 1.00 94.69 107 VAL A N 1
ATOM 839 C CA . VAL A 1 107 ? 10.716 -3.011 0.443 1.00 94.69 107 VAL A CA 1
ATOM 840 C C . VAL A 1 107 ? 10.081 -2.450 -0.838 1.00 94.69 107 VAL A C 1
ATOM 842 O O . VAL A 1 107 ? 10.446 -2.834 -1.950 1.00 94.69 107 VAL A O 1
ATOM 845 N N . ARG A 1 108 ? 9.184 -1.461 -0.714 1.00 95.25 108 ARG A N 1
ATOM 846 C CA . ARG A 1 108 ? 8.629 -0.732 -1.865 1.00 95.25 108 ARG A CA 1
ATOM 847 C C . ARG A 1 108 ? 9.723 -0.069 -2.703 1.00 95.25 108 ARG A C 1
ATOM 849 O O . ARG A 1 108 ? 9.642 -0.127 -3.925 1.00 95.25 108 ARG A O 1
ATOM 856 N N . VAL A 1 109 ? 10.700 0.598 -2.092 1.00 94.62 109 VAL A N 1
ATOM 857 C CA . VAL A 1 109 ? 11.773 1.269 -2.839 1.00 94.62 109 VAL A CA 1
ATOM 858 C C . VAL A 1 109 ? 12.651 0.251 -3.574 1.00 94.62 109 VAL A C 1
ATOM 860 O O . VAL A 1 109 ? 12.993 0.488 -4.730 1.00 94.62 109 VAL A O 1
ATOM 863 N N . GLN A 1 110 ? 12.926 -0.914 -2.982 1.00 93.06 110 GLN A N 1
ATOM 864 C CA . GLN A 1 110 ? 13.618 -2.011 -3.675 1.00 93.06 110 GLN A CA 1
ATOM 865 C C . GLN A 1 110 ? 12.812 -2.544 -4.870 1.00 93.06 110 GLN A C 1
ATOM 867 O O . GLN A 1 110 ? 13.357 -2.694 -5.964 1.00 93.06 110 GLN A O 1
ATOM 872 N N . SER A 1 111 ? 11.496 -2.722 -4.707 1.00 95.00 111 SER A N 1
ATOM 873 C CA . SER A 1 111 ? 10.592 -3.053 -5.819 1.00 95.00 111 SER A CA 1
ATOM 874 C C . SER A 1 111 ? 10.664 -2.009 -6.943 1.00 95.00 111 SER A C 1
ATOM 876 O O . SER A 1 111 ? 10.705 -2.371 -8.117 1.00 95.00 111 SER A O 1
ATOM 878 N N . LEU A 1 112 ? 10.749 -0.713 -6.614 1.00 95.56 112 LEU A N 1
ATOM 879 C CA . LEU A 1 112 ? 10.913 0.352 -7.613 1.00 95.56 112 LEU A CA 1
ATOM 880 C C . LEU A 1 112 ? 12.272 0.284 -8.327 1.00 95.56 112 LEU A C 1
ATOM 882 O O . LEU A 1 112 ? 12.334 0.509 -9.531 1.00 95.56 112 LEU A O 1
ATOM 886 N N . ILE A 1 113 ? 13.357 -0.051 -7.624 1.00 93.94 113 ILE A N 1
ATOM 887 C CA . ILE A 1 113 ? 14.680 -0.252 -8.239 1.00 93.94 113 ILE A CA 1
ATOM 888 C C . ILE A 1 113 ? 14.624 -1.389 -9.269 1.00 93.94 113 ILE A C 1
ATOM 890 O O . ILE A 1 113 ? 15.102 -1.212 -10.394 1.00 93.94 113 ILE A O 1
ATOM 894 N N . ALA A 1 114 ? 14.009 -2.521 -8.907 1.00 94.50 114 ALA A N 1
ATOM 895 C CA . ALA A 1 114 ? 13.811 -3.657 -9.808 1.00 94.50 114 ALA A CA 1
ATOM 896 C C . ALA A 1 114 ? 12.903 -3.297 -10.996 1.00 94.50 114 ALA A C 1
ATOM 898 O O . ALA A 1 114 ? 13.214 -3.645 -12.132 1.00 94.50 114 ALA A O 1
ATOM 899 N N . LEU A 1 115 ? 11.834 -2.530 -10.752 1.00 96.75 115 LEU A N 1
ATOM 900 C CA . LEU A 1 115 ? 10.913 -2.038 -11.780 1.00 96.75 115 LEU A CA 1
ATOM 901 C C . LEU A 1 115 ? 11.636 -1.235 -12.864 1.00 96.75 115 LEU A C 1
ATOM 903 O O . LEU A 1 115 ? 11.390 -1.468 -14.042 1.00 96.75 115 LEU A O 1
ATOM 907 N N . TRP A 1 116 ? 12.500 -0.284 -12.495 1.00 96.81 116 TRP A N 1
ATOM 908 C CA . TRP A 1 116 ? 13.173 0.562 -13.488 1.00 96.81 116 TRP A CA 1
ATOM 909 C C . TRP A 1 116 ? 14.150 -0.230 -14.363 1.00 96.81 116 TRP A C 1
ATOM 911 O O . TRP A 1 116 ? 14.192 0.003 -15.569 1.00 96.81 116 TRP A O 1
ATOM 921 N N . ALA A 1 117 ? 14.870 -1.203 -13.791 1.00 94.19 117 ALA A N 1
ATOM 922 C CA . ALA A 1 117 ? 15.680 -2.133 -14.581 1.00 94.19 117 ALA A CA 1
ATOM 923 C C . ALA A 1 117 ? 14.798 -2.971 -15.515 1.00 94.19 117 ALA A C 1
ATOM 925 O O . ALA A 1 117 ? 15.027 -2.997 -16.723 1.00 94.19 117 ALA A O 1
ATOM 926 N N . TYR A 1 118 ? 13.747 -3.593 -14.966 1.00 96.38 118 TYR A N 1
ATOM 927 C CA . TYR A 1 118 ? 12.792 -4.388 -15.734 1.00 96.38 118 TYR A CA 1
ATOM 928 C C . TYR A 1 118 ? 12.195 -3.589 -16.892 1.00 96.38 118 TYR A C 1
ATOM 930 O O . TYR A 1 118 ? 12.093 -4.100 -17.996 1.00 96.38 118 TYR A O 1
ATOM 938 N N . ALA A 1 119 ? 11.799 -2.338 -16.674 1.00 96.94 119 ALA A N 1
ATOM 939 C CA . ALA A 1 119 ? 11.097 -1.542 -17.672 1.00 96.94 119 ALA A CA 1
ATOM 940 C C . ALA A 1 119 ? 11.980 -1.142 -18.868 1.00 96.94 119 ALA A C 1
ATOM 942 O O . ALA A 1 119 ? 11.469 -1.032 -19.985 1.00 96.94 119 ALA A O 1
ATOM 943 N N . ALA A 1 120 ? 13.283 -0.947 -18.654 1.00 95.00 120 ALA A N 1
ATOM 944 C CA . ALA A 1 120 ? 14.226 -0.551 -19.699 1.00 95.00 120 ALA A CA 1
ATOM 945 C C . ALA A 1 120 ? 14.845 -1.737 -20.459 1.00 95.00 120 ALA A C 1
ATOM 947 O O . ALA A 1 120 ? 15.257 -1.577 -21.606 1.00 95.00 120 ALA A O 1
ATOM 948 N N . GLU A 1 121 ? 14.879 -2.928 -19.858 1.00 94.88 121 GLU A N 1
ATOM 949 C CA . GLU A 1 121 ? 15.534 -4.094 -20.451 1.00 94.88 121 GLU A CA 1
ATOM 950 C C . GLU A 1 121 ? 14.833 -4.600 -21.728 1.00 94.88 121 GLU A C 1
ATOM 952 O O . GLU A 1 121 ? 13.605 -4.716 -21.795 1.00 94.88 121 GLU A O 1
ATOM 957 N N . SER A 1 122 ? 15.630 -4.946 -22.739 1.00 92.50 122 SER A N 1
ATOM 958 C CA . SER A 1 122 ? 15.176 -5.461 -24.039 1.00 92.50 122 SER A CA 1
ATOM 959 C C . SER A 1 122 ? 15.570 -6.924 -24.277 1.00 92.50 122 SER A C 1
ATOM 961 O O . SER A 1 122 ? 14.954 -7.607 -25.094 1.00 92.50 122 SER A O 1
ATOM 963 N N . ASN A 1 123 ? 16.579 -7.433 -23.569 1.00 93.75 123 ASN A N 1
ATOM 964 C CA . ASN A 1 123 ? 17.007 -8.821 -23.645 1.00 93.75 123 ASN A CA 1
ATOM 965 C C . ASN A 1 123 ? 15.982 -9.750 -22.976 1.00 93.75 123 ASN A C 1
ATOM 967 O O . ASN A 1 123 ? 15.734 -9.655 -21.780 1.00 93.75 123 ASN A O 1
ATOM 971 N N . VAL A 1 124 ? 15.430 -10.701 -23.733 1.00 94.06 124 VAL A N 1
ATOM 972 C CA . VAL A 1 124 ? 14.339 -11.580 -23.275 1.00 94.06 124 VAL A CA 1
ATOM 973 C C . VAL A 1 124 ? 14.682 -12.368 -22.005 1.00 94.06 124 VAL A C 1
ATOM 975 O O . VAL A 1 124 ? 13.857 -12.431 -21.094 1.00 94.06 124 VAL A O 1
ATOM 978 N N . SER A 1 125 ? 15.881 -12.954 -21.919 1.00 93.62 125 SER A N 1
ATOM 979 C CA . SER A 1 125 ? 16.286 -13.711 -20.725 1.00 93.62 125 SER A CA 1
ATOM 980 C C . SER A 1 125 ? 16.428 -12.818 -19.495 1.00 93.62 125 SER A C 1
ATOM 982 O O . SER A 1 125 ? 16.007 -13.201 -18.406 1.00 93.62 125 SER A O 1
ATOM 984 N N . GLU A 1 126 ? 16.957 -11.609 -19.670 1.00 93.44 126 GLU A N 1
ATOM 985 C CA . GLU A 1 126 ? 17.138 -10.667 -18.568 1.00 93.44 126 GLU A CA 1
ATOM 986 C C . GLU A 1 126 ? 15.808 -10.037 -18.130 1.00 93.44 126 GLU A C 1
ATOM 988 O O . GLU A 1 126 ? 15.571 -9.874 -16.935 1.00 93.44 126 GLU A O 1
ATOM 993 N N . VAL A 1 127 ? 14.879 -9.791 -19.062 1.00 94.75 127 VAL A N 1
ATOM 994 C CA . VAL A 1 127 ? 13.496 -9.389 -18.748 1.00 94.75 127 VAL A CA 1
ATOM 995 C C . VAL A 1 127 ? 12.826 -10.424 -17.848 1.00 94.75 127 VAL A C 1
ATOM 997 O O . VAL A 1 127 ? 12.239 -10.045 -16.837 1.00 94.75 127 VAL A O 1
ATOM 1000 N N . ALA A 1 128 ? 12.927 -11.715 -18.181 1.00 95.00 128 ALA A N 1
ATOM 1001 C CA . ALA A 1 128 ? 12.333 -12.784 -17.377 1.00 95.00 128 ALA A CA 1
ATOM 1002 C C . ALA A 1 128 ? 12.943 -12.848 -15.967 1.00 95.00 128 ALA A C 1
ATOM 1004 O O . ALA A 1 128 ? 12.225 -12.997 -14.978 1.00 95.00 128 ALA A O 1
ATOM 1005 N N . ARG A 1 129 ? 14.265 -12.673 -15.859 1.00 94.62 129 ARG A N 1
ATOM 1006 C CA . ARG A 1 129 ? 14.958 -12.610 -14.568 1.00 94.62 129 ARG A CA 1
ATOM 1007 C C . ARG A 1 129 ? 14.488 -11.413 -13.734 1.00 94.62 129 ARG A C 1
ATOM 1009 O O . ARG A 1 129 ? 14.153 -11.570 -12.563 1.00 94.62 129 ARG A O 1
ATOM 1016 N N . LEU A 1 130 ? 14.434 -10.221 -14.325 1.00 94.44 130 LEU A N 1
ATOM 1017 C CA . LEU A 1 130 ? 14.017 -8.993 -13.642 1.00 94.44 130 LEU A CA 1
ATOM 1018 C C . LEU A 1 130 ? 12.533 -9.003 -13.258 1.00 94.44 130 LEU A C 1
ATOM 1020 O O . LEU A 1 130 ? 12.179 -8.459 -12.213 1.00 94.44 130 LEU A O 1
ATOM 1024 N N . ASP A 1 131 ? 11.680 -9.646 -14.057 1.00 96.00 131 ASP A N 1
ATOM 1025 C CA . ASP A 1 131 ? 10.275 -9.889 -13.720 1.00 96.00 131 ASP A CA 1
ATOM 1026 C C . ASP A 1 131 ? 10.148 -10.753 -12.458 1.00 96.00 131 ASP A C 1
ATOM 1028 O O . ASP A 1 131 ? 9.402 -10.405 -11.539 1.00 96.00 131 ASP A O 1
ATOM 1032 N N . HIS A 1 132 ? 10.940 -11.826 -12.361 1.00 95.44 132 HIS A N 1
ATOM 1033 C CA . HIS A 1 132 ? 10.986 -12.674 -11.170 1.00 95.44 132 HIS A CA 1
ATOM 1034 C C . HIS A 1 132 ? 11.451 -11.897 -9.929 1.00 95.44 132 HIS A C 1
ATOM 1036 O O . HIS A 1 132 ? 10.781 -11.920 -8.895 1.00 95.44 132 HIS A O 1
ATOM 1042 N N . VAL A 1 133 ? 12.544 -11.134 -10.048 1.00 94.19 133 VAL A N 1
ATOM 1043 C CA . VAL A 1 133 ? 13.072 -10.293 -8.958 1.00 94.19 133 VAL A CA 1
ATOM 1044 C C . VAL A 1 133 ? 12.040 -9.258 -8.507 1.00 94.19 133 VAL A C 1
ATOM 1046 O O . VAL A 1 133 ? 11.802 -9.089 -7.310 1.00 94.19 133 VAL A O 1
ATOM 1049 N N . TRP A 1 134 ? 11.402 -8.556 -9.448 1.00 96.38 134 TRP A N 1
ATOM 1050 C CA . TRP A 1 134 ? 10.364 -7.580 -9.120 1.00 96.38 134 TRP A CA 1
ATOM 1051 C C . TRP A 1 134 ? 9.170 -8.236 -8.424 1.00 96.38 134 TRP A C 1
ATOM 1053 O O . TRP A 1 134 ? 8.648 -7.675 -7.457 1.00 96.38 134 TRP A O 1
ATOM 1063 N N . SER A 1 135 ? 8.757 -9.416 -8.894 1.00 96.38 135 SER A N 1
ATOM 1064 C CA . SER A 1 135 ? 7.630 -10.161 -8.330 1.00 96.38 135 SER A CA 1
ATOM 1065 C C . SER A 1 135 ? 7.911 -10.561 -6.885 1.00 96.38 135 SER A C 1
ATOM 1067 O O . SER A 1 135 ? 7.083 -10.271 -6.024 1.00 96.38 135 SER A O 1
ATOM 1069 N N . GLY A 1 136 ? 9.116 -11.063 -6.588 1.00 96.00 136 GLY A N 1
ATOM 1070 C CA . GLY A 1 136 ? 9.547 -11.346 -5.215 1.00 96.00 136 GLY A CA 1
ATOM 1071 C C . GLY A 1 136 ? 9.496 -10.113 -4.304 1.00 96.00 136 GLY A C 1
ATOM 1072 O O . GLY A 1 136 ? 8.969 -10.173 -3.193 1.00 96.00 136 GLY A O 1
ATOM 1073 N N . TRP A 1 137 ? 9.948 -8.949 -4.786 1.00 96.12 137 TRP A N 1
ATOM 1074 C CA . TRP A 1 137 ? 9.835 -7.700 -4.021 1.00 96.12 137 TRP A CA 1
ATOM 1075 C C . TRP A 1 137 ? 8.383 -7.247 -3.821 1.00 96.12 137 TRP A C 1
ATOM 1077 O O . TRP A 1 137 ? 8.051 -6.677 -2.779 1.00 96.12 137 TRP A O 1
ATOM 1087 N N . ASN A 1 138 ? 7.513 -7.460 -4.810 1.00 96.75 138 ASN A N 1
ATOM 1088 C CA . ASN A 1 138 ? 6.098 -7.120 -4.704 1.00 96.75 138 ASN A CA 1
ATOM 1089 C C . ASN A 1 138 ? 5.359 -8.058 -3.733 1.00 96.75 138 ASN A C 1
ATOM 1091 O O . ASN A 1 138 ? 4.527 -7.582 -2.962 1.00 96.75 138 ASN A O 1
ATOM 1095 N N . ASP A 1 139 ? 5.702 -9.346 -3.714 1.00 97.06 139 ASP A N 1
ATOM 1096 C CA . ASP A 1 139 ? 5.180 -10.321 -2.752 1.00 97.06 139 ASP A CA 1
ATOM 1097 C C . ASP A 1 139 ? 5.594 -9.974 -1.323 1.00 97.06 139 ASP A C 1
ATOM 1099 O O . ASP A 1 139 ? 4.739 -9.864 -0.442 1.00 97.06 139 ASP A O 1
ATOM 1103 N N . LEU A 1 140 ? 6.877 -9.668 -1.104 1.00 96.44 140 LEU A N 1
ATOM 1104 C CA . LEU A 1 140 ? 7.344 -9.160 0.185 1.00 96.44 140 LEU A CA 1
ATOM 1105 C C . LEU A 1 140 ? 6.609 -7.879 0.573 1.00 96.44 140 LEU A C 1
ATOM 1107 O O . LEU A 1 140 ? 6.145 -7.747 1.700 1.00 96.44 140 LEU A O 1
ATOM 1111 N N . ARG A 1 141 ? 6.431 -6.930 -0.351 1.00 96.62 141 ARG A N 1
ATOM 1112 C CA . ARG A 1 141 ? 5.705 -5.689 -0.052 1.00 96.62 141 ARG A CA 1
ATOM 1113 C C . ARG A 1 141 ? 4.288 -5.973 0.447 1.00 96.62 141 ARG A C 1
ATOM 1115 O O . ARG A 1 141 ? 3.851 -5.321 1.394 1.00 96.62 141 ARG A O 1
ATOM 1122 N N . LEU A 1 142 ? 3.583 -6.913 -0.177 1.00 97.25 142 LEU A N 1
ATOM 1123 C CA . LEU A 1 142 ? 2.241 -7.325 0.232 1.00 97.25 142 LEU A CA 1
ATOM 1124 C C . LEU A 1 142 ? 2.251 -7.998 1.607 1.00 97.25 142 LEU A C 1
ATOM 1126 O O . LEU A 1 142 ? 1.425 -7.648 2.448 1.00 97.25 142 LEU A O 1
ATOM 1130 N N . ALA A 1 143 ? 3.230 -8.860 1.883 1.00 96.31 143 ALA A N 1
ATOM 1131 C CA . ALA A 1 143 ? 3.384 -9.495 3.189 1.00 96.31 143 ALA A CA 1
ATOM 1132 C C . ALA A 1 143 ? 3.681 -8.476 4.309 1.00 96.31 143 ALA A C 1
ATOM 1134 O O . ALA A 1 143 ? 3.050 -8.494 5.360 1.00 96.31 143 ALA A O 1
ATOM 1135 N N . TYR A 1 144 ? 4.553 -7.496 4.065 1.00 96.50 144 TYR A N 1
ATOM 1136 C CA . TYR A 1 144 ? 4.794 -6.397 5.008 1.00 96.50 144 TYR A CA 1
ATOM 1137 C C . TYR A 1 144 ? 3.555 -5.517 5.211 1.00 96.50 144 TYR A C 1
ATOM 1139 O O . TYR A 1 144 ? 3.292 -5.039 6.316 1.00 96.50 144 TYR A O 1
ATOM 1147 N N . MET A 1 145 ? 2.783 -5.278 4.146 1.00 96.88 145 MET A N 1
ATOM 1148 C CA . MET A 1 145 ? 1.511 -4.566 4.254 1.00 96.88 145 MET A CA 1
ATOM 1149 C C . MET A 1 145 ? 0.489 -5.345 5.088 1.00 96.88 145 MET A C 1
ATOM 1151 O O . MET A 1 145 ? -0.283 -4.702 5.799 1.00 96.88 145 MET A O 1
ATOM 1155 N N . PHE A 1 146 ? 0.502 -6.678 5.035 1.00 96.69 146 PHE A N 1
ATOM 1156 C CA . PHE A 1 146 ? -0.328 -7.533 5.879 1.00 96.69 146 PHE A CA 1
ATOM 1157 C C . PHE A 1 146 ? 0.064 -7.428 7.360 1.00 96.69 146 PHE A C 1
ATOM 1159 O O . PHE A 1 146 ? -0.799 -7.195 8.204 1.00 96.69 146 PHE A O 1
ATOM 1166 N N . GLU A 1 147 ? 1.356 -7.477 7.692 1.00 95.50 147 GLU A N 1
ATOM 1167 C CA . GLU A 1 147 ? 1.803 -7.286 9.082 1.00 95.50 147 GLU A CA 1
ATOM 1168 C C . GLU A 1 147 ? 1.451 -5.884 9.614 1.00 95.50 147 GLU A C 1
ATOM 1170 O O . GLU A 1 147 ? 0.975 -5.735 10.744 1.00 95.50 147 GLU A O 1
ATOM 1175 N N . GLU A 1 148 ? 1.590 -4.840 8.783 1.00 95.62 148 GLU A N 1
ATOM 1176 C CA . GLU A 1 148 ? 1.102 -3.501 9.132 1.00 95.62 148 GLU A CA 1
ATOM 1177 C C . GLU A 1 148 ? -0.415 -3.481 9.333 1.00 95.62 148 GLU A C 1
ATOM 1179 O O . GLU A 1 148 ? -0.901 -2.811 10.247 1.00 95.62 148 GLU A O 1
ATOM 1184 N N . TYR A 1 149 ? -1.163 -4.172 8.470 1.00 95.31 149 TYR A N 1
ATOM 1185 C CA . TYR A 1 149 ? -2.616 -4.270 8.544 1.00 95.31 149 TYR A CA 1
ATOM 1186 C C . TYR A 1 149 ? -3.049 -4.888 9.874 1.00 95.31 149 TYR A C 1
ATOM 1188 O O . TYR A 1 149 ? -3.839 -4.266 10.581 1.00 95.31 149 TYR A O 1
ATOM 1196 N N . VAL A 1 150 ? -2.480 -6.031 10.267 1.00 95.19 150 VAL A N 1
ATOM 1197 C CA . VAL A 1 150 ? -2.816 -6.706 11.532 1.00 95.19 150 VAL A CA 1
ATOM 1198 C C . VAL A 1 150 ? -2.398 -5.863 12.738 1.00 95.19 150 VAL A C 1
ATOM 1200 O O . VAL A 1 150 ? -3.175 -5.684 13.677 1.00 95.19 150 VAL A O 1
ATOM 1203 N N . ALA A 1 151 ? -1.201 -5.267 12.713 1.00 94.25 151 ALA A N 1
ATOM 1204 C CA . ALA A 1 151 ? -0.760 -4.367 13.779 1.00 94.25 151 ALA A CA 1
ATOM 1205 C C . ALA A 1 151 ? -1.682 -3.143 13.923 1.00 94.25 151 ALA A C 1
ATOM 1207 O O . ALA A 1 151 ? -1.978 -2.704 15.038 1.00 94.25 151 ALA A O 1
ATOM 1208 N N . ARG A 1 152 ? -2.144 -2.584 12.797 1.00 94.50 152 ARG A N 1
ATOM 1209 C CA . ARG A 1 152 ? -3.105 -1.476 12.778 1.00 94.50 152 ARG A CA 1
ATOM 1210 C C . ARG A 1 152 ? -4.469 -1.918 13.295 1.00 94.50 152 ARG A C 1
ATOM 1212 O O . ARG A 1 152 ? -5.048 -1.180 14.083 1.00 94.50 152 ARG A O 1
ATOM 1219 N N . GLU A 1 153 ? -4.948 -3.090 12.896 1.00 95.31 153 GLU A N 1
ATOM 1220 C CA . GLU A 1 153 ? -6.231 -3.644 13.329 1.00 95.31 153 GLU A CA 1
ATOM 1221 C C . GLU A 1 153 ? -6.289 -3.795 14.852 1.00 95.31 153 GLU A C 1
ATOM 1223 O O . GLU A 1 153 ? -7.200 -3.273 15.492 1.00 95.31 153 GLU A O 1
ATOM 1228 N N . ARG A 1 154 ? -5.271 -4.420 15.456 1.00 94.50 154 ARG A N 1
ATOM 1229 C CA . ARG A 1 154 ? -5.171 -4.579 16.918 1.00 94.50 154 ARG A CA 1
ATOM 1230 C C . ARG A 1 154 ? -5.180 -3.239 17.648 1.00 94.50 154 ARG A C 1
ATOM 1232 O O . ARG A 1 154 ? -5.893 -3.072 18.635 1.00 94.50 154 ARG A O 1
ATOM 1239 N N . PHE A 1 155 ? -4.426 -2.266 17.136 1.00 95.12 155 PHE A N 1
ATOM 1240 C CA . PHE A 1 155 ? -4.415 -0.905 17.673 1.00 95.12 155 PHE A CA 1
ATOM 1241 C C . PHE A 1 155 ? -5.789 -0.230 17.572 1.00 95.12 155 PHE A C 1
ATOM 1243 O O . PHE A 1 155 ? -6.273 0.336 18.550 1.00 95.12 155 PHE A O 1
ATOM 1250 N N . GLN A 1 156 ? -6.430 -0.300 16.404 1.00 95.81 156 GLN A N 1
ATOM 1251 C CA . GLN A 1 156 ? -7.735 0.313 16.179 1.00 95.81 156 GLN A CA 1
ATOM 1252 C C . GLN A 1 156 ? -8.812 -0.316 17.066 1.00 95.81 156 GLN A C 1
ATOM 1254 O O . GLN A 1 156 ? -9.617 0.422 17.624 1.00 95.81 156 GLN A O 1
ATOM 1259 N N . ARG A 1 157 ? -8.780 -1.635 17.282 1.00 95.38 157 ARG A N 1
ATOM 1260 C CA . ARG A 1 157 ? -9.677 -2.332 18.216 1.00 95.38 157 ARG A CA 1
ATOM 1261 C C . ARG A 1 157 ? -9.451 -1.919 19.666 1.00 95.38 157 ARG A C 1
ATOM 1263 O O . ARG A 1 157 ? -10.418 -1.653 20.373 1.00 95.38 157 ARG A O 1
ATOM 1270 N N . ALA A 1 158 ? -8.195 -1.808 20.101 1.00 95.81 158 ALA A N 1
ATOM 1271 C CA . ALA A 1 158 ? -7.875 -1.310 21.439 1.00 95.81 158 ALA A CA 1
ATOM 1272 C C . ALA A 1 158 ? -8.380 0.129 21.641 1.00 95.81 158 ALA A C 1
ATOM 1274 O O . ALA A 1 158 ? -8.959 0.443 22.677 1.00 95.81 158 ALA A O 1
ATOM 1275 N N . ALA A 1 159 ? -8.235 0.987 20.628 1.00 96.31 159 ALA A N 1
ATOM 1276 C CA . ALA A 1 159 ? -8.788 2.337 20.652 1.00 96.31 159 ALA A CA 1
ATOM 1277 C C . ALA A 1 159 ? -10.326 2.332 20.648 1.00 96.31 159 ALA A C 1
ATOM 1279 O O . ALA A 1 159 ? -10.943 3.080 21.402 1.00 96.31 159 ALA A O 1
ATOM 1280 N N . TRP A 1 160 ? -10.953 1.469 19.843 1.00 95.50 160 TRP A N 1
ATOM 1281 C CA . TRP A 1 160 ? -12.407 1.291 19.787 1.00 95.50 160 TRP A CA 1
ATOM 1282 C C . TRP A 1 160 ? -12.982 0.867 21.147 1.00 95.50 160 TRP A C 1
ATOM 1284 O O . TRP A 1 160 ? -14.032 1.357 21.565 1.00 95.50 160 TRP A O 1
ATOM 1294 N N . ALA A 1 161 ? -12.248 0.034 21.892 1.00 95.56 161 ALA A N 1
ATOM 1295 C CA . ALA A 1 161 ? -12.639 -0.443 23.214 1.00 95.56 161 ALA A CA 1
ATOM 1296 C C . ALA A 1 161 ? -12.778 0.674 24.270 1.00 95.56 161 ALA A C 1
ATOM 1298 O O . ALA A 1 161 ? -13.533 0.508 25.226 1.00 95.56 161 ALA A O 1
ATOM 1299 N N . VAL A 1 162 ? -12.107 1.818 24.085 1.00 96.62 162 VAL A N 1
ATOM 1300 C CA . VAL A 1 162 ? -12.179 2.972 25.003 1.00 96.62 162 VAL A CA 1
ATOM 1301 C C . VAL A 1 162 ? -13.544 3.670 24.952 1.00 96.62 162 VAL A C 1
ATOM 1303 O O . VAL A 1 162 ? -13.996 4.242 25.948 1.00 96.62 162 VAL A O 1
ATOM 1306 N N . PHE A 1 163 ? -14.222 3.632 23.805 1.00 94.81 163 PHE A N 1
ATOM 1307 C CA . PHE A 1 163 ? -15.548 4.227 23.642 1.00 94.81 163 PHE A CA 1
ATOM 1308 C C . PHE A 1 163 ? -16.606 3.365 24.339 1.00 94.81 163 PHE A C 1
ATOM 1310 O O . PHE A 1 163 ? -16.522 2.137 24.301 1.00 94.81 163 PHE A O 1
ATOM 1317 N N . THR A 1 164 ? -17.631 3.979 24.932 1.00 95.50 164 THR A N 1
ATOM 1318 C CA . THR A 1 164 ? -18.806 3.241 25.421 1.00 95.50 164 THR A CA 1
ATOM 1319 C C . THR A 1 164 ? -19.627 2.707 24.242 1.00 95.50 164 THR A C 1
ATOM 1321 O O . THR A 1 164 ? -19.530 3.253 23.135 1.00 95.50 164 THR A O 1
ATOM 1324 N N . PRO A 1 165 ? -20.473 1.681 24.443 1.00 95.06 165 PRO A N 1
ATOM 1325 C CA . PRO A 1 165 ? -21.383 1.204 23.403 1.00 95.06 165 PRO A CA 1
ATOM 1326 C C . PRO A 1 165 ? -22.224 2.326 22.770 1.00 95.06 165 PRO A C 1
ATOM 1328 O O . PRO A 1 165 ? -22.371 2.381 21.550 1.00 95.06 165 PRO A O 1
ATOM 1331 N N . GLU A 1 166 ? -22.705 3.280 23.568 1.00 95.12 166 GLU A N 1
ATOM 1332 C CA . GLU A 1 166 ? -23.501 4.417 23.095 1.00 95.12 166 GLU A CA 1
ATOM 1333 C C . GLU A 1 166 ? -22.671 5.360 22.215 1.00 95.12 166 GLU A C 1
ATOM 1335 O O . GLU A 1 166 ? -23.146 5.809 21.172 1.00 95.12 166 GLU A O 1
ATOM 1340 N N . GLN A 1 167 ? -21.419 5.647 22.592 1.00 94.00 167 GLN A N 1
ATOM 1341 C CA . GLN A 1 167 ? -20.510 6.457 21.773 1.00 94.00 167 GLN A CA 1
ATOM 1342 C C . GLN A 1 167 ? -20.213 5.767 20.435 1.00 94.00 167 GLN A C 1
ATOM 1344 O O . GLN A 1 167 ? -20.281 6.411 19.389 1.00 94.00 167 GLN A O 1
ATOM 1349 N N . ARG A 1 168 ? -19.952 4.453 20.446 1.00 93.44 168 ARG A N 1
ATOM 1350 C CA . ARG A 1 168 ? -19.721 3.655 19.229 1.00 93.44 168 ARG A CA 1
ATOM 1351 C C . ARG A 1 168 ? -20.929 3.706 18.298 1.00 93.44 168 ARG A C 1
ATOM 1353 O O . ARG A 1 168 ? -20.775 3.996 17.115 1.00 93.44 168 ARG A O 1
ATOM 1360 N N . GLN A 1 169 ? -22.141 3.548 18.834 1.00 92.56 169 GLN A N 1
ATOM 1361 C CA . GLN A 1 169 ? -23.376 3.694 18.058 1.00 92.56 169 GLN A CA 1
ATOM 1362 C C . GLN A 1 169 ? -23.514 5.090 17.435 1.00 92.56 169 GLN A C 1
ATOM 1364 O O . GLN A 1 169 ? -23.904 5.206 16.273 1.00 92.56 169 GLN A O 1
ATOM 1369 N N . GLN A 1 170 ? -23.174 6.159 18.163 1.00 93.00 170 GLN A N 1
ATOM 1370 C CA . GLN A 1 170 ? -23.201 7.523 17.619 1.00 93.00 170 GLN A CA 1
ATOM 1371 C C . GLN A 1 170 ? -22.176 7.727 16.493 1.00 93.00 170 GLN A C 1
ATOM 1373 O O . GLN A 1 170 ? -22.497 8.372 15.491 1.00 93.00 170 GLN A O 1
ATOM 1378 N N . ILE A 1 171 ? -20.972 7.161 16.636 1.00 90.44 171 ILE A N 1
ATOM 1379 C CA . ILE A 1 171 ? -19.910 7.178 15.620 1.00 90.44 171 ILE A CA 1
ATOM 1380 C C . ILE A 1 171 ? -20.379 6.451 14.350 1.00 90.44 171 ILE A C 1
ATOM 1382 O O . ILE A 1 171 ? -20.349 7.031 13.262 1.00 90.44 171 ILE A O 1
ATOM 1386 N N . VAL A 1 172 ? -20.882 5.219 14.487 1.00 91.25 172 VAL A N 1
ATOM 1387 C CA . VAL A 1 172 ? -21.398 4.397 13.375 1.00 91.25 172 VAL A CA 1
ATOM 1388 C C . VAL A 1 172 ? -22.550 5.100 12.654 1.00 91.25 172 VAL A C 1
ATOM 1390 O O . VAL A 1 172 ? -22.553 5.199 11.425 1.00 91.25 172 VAL A O 1
ATOM 1393 N N . ALA A 1 173 ? -23.486 5.673 13.417 1.00 91.62 173 ALA A N 1
ATOM 1394 C CA . ALA A 1 173 ? -24.626 6.420 12.889 1.00 91.62 173 ALA A CA 1
ATOM 1395 C C . ALA A 1 173 ? -24.247 7.764 12.235 1.00 91.62 173 ALA A C 1
ATOM 1397 O O . ALA A 1 173 ? -25.117 8.440 11.693 1.00 91.62 173 ALA A O 1
ATOM 1398 N N . GLY A 1 174 ? -22.978 8.183 12.297 1.00 91.56 174 GLY A N 1
ATOM 1399 C CA . GLY A 1 174 ? -22.500 9.434 11.704 1.00 91.56 174 GLY A CA 1
ATOM 1400 C C . GLY A 1 174 ? -22.895 10.696 12.458 1.00 91.56 174 GLY A C 1
ATOM 1401 O O . GLY A 1 174 ? -22.719 11.798 11.945 1.00 91.56 174 GLY A O 1
ATOM 1402 N N . LYS A 1 175 ? -23.375 10.572 13.701 1.00 93.38 175 LYS A N 1
ATOM 1403 C CA . LYS A 1 175 ? -23.762 11.728 14.527 1.00 93.38 175 LYS A CA 1
ATOM 1404 C C . LYS A 1 175 ? -22.577 12.630 14.882 1.00 93.38 175 LYS A C 1
ATOM 1406 O O . LYS A 1 175 ? -22.780 13.786 15.231 1.00 93.38 175 LYS A O 1
ATOM 1411 N N . LEU A 1 176 ? -21.353 12.109 14.777 1.00 90.75 176 LEU A N 1
ATOM 1412 C CA . LEU A 1 176 ? -20.107 12.827 15.059 1.00 90.75 176 LEU A CA 1
ATOM 1413 C C . LEU A 1 176 ? -19.337 13.221 13.788 1.00 90.75 176 LEU A C 1
ATOM 1415 O O . LEU A 1 176 ? -18.184 13.634 13.874 1.00 90.75 176 LEU A O 1
ATOM 1419 N N . ASP A 1 177 ? -19.951 13.110 12.607 1.00 90.62 177 ASP A N 1
ATOM 1420 C CA . ASP A 1 177 ? -19.284 13.376 11.328 1.00 90.62 177 ASP A CA 1
ATOM 1421 C C . ASP A 1 177 ? -18.742 14.807 11.205 1.00 90.62 177 ASP A C 1
ATOM 1423 O O . ASP A 1 177 ? -17.698 15.006 10.590 1.00 90.62 177 ASP A O 1
ATOM 1427 N N . SER A 1 178 ? -19.397 15.790 11.829 1.00 91.44 178 SER A N 1
ATOM 1428 C CA . SER A 1 178 ? -18.933 17.185 11.863 1.00 91.44 178 SER A CA 1
ATOM 1429 C C . SER A 1 178 ? -17.596 17.365 12.592 1.00 91.44 178 SER A C 1
ATOM 1431 O O . SER A 1 178 ? -16.906 18.357 12.370 1.00 91.44 178 SER A O 1
ATOM 1433 N N . LEU A 1 179 ? -17.210 16.403 13.435 1.00 89.56 179 LEU A N 1
ATOM 1434 C CA . LEU A 1 179 ? -15.951 16.394 14.182 1.00 89.56 179 LEU A CA 1
ATOM 1435 C C . LEU A 1 179 ? -14.850 15.606 13.456 1.00 89.56 179 LEU A C 1
ATOM 1437 O O . LEU A 1 179 ? -13.716 15.537 13.932 1.00 89.56 179 LEU A O 1
ATOM 1441 N N . ILE A 1 180 ? -15.173 14.982 12.321 1.00 87.56 180 ILE A N 1
ATOM 1442 C CA . ILE A 1 180 ? -14.315 14.018 11.639 1.00 87.56 180 ILE A CA 1
ATOM 1443 C C . ILE A 1 180 ? -13.951 14.555 10.263 1.00 87.56 180 ILE A C 1
ATOM 1445 O O . ILE A 1 180 ? -14.789 14.699 9.373 1.00 87.56 180 ILE A O 1
ATOM 1449 N N . LYS A 1 181 ? -12.656 14.794 10.050 1.00 87.44 181 LYS A N 1
ATOM 1450 C CA . LYS A 1 181 ? -12.157 15.155 8.726 1.00 87.44 181 LYS A CA 1
ATOM 1451 C C . LYS A 1 181 ? -12.343 13.976 7.772 1.00 87.44 181 LYS A C 1
ATOM 1453 O O . LYS A 1 181 ? -11.647 12.969 7.890 1.00 87.44 181 LYS A O 1
ATOM 1458 N N . LYS A 1 182 ? -13.233 14.136 6.793 1.00 89.31 182 LYS A N 1
ATOM 1459 C CA . LYS A 1 182 ? -13.423 13.154 5.725 1.00 89.31 182 LYS A CA 1
ATOM 1460 C C . LYS A 1 182 ? -12.171 13.065 4.856 1.00 89.31 182 LYS A C 1
ATOM 1462 O O . LYS A 1 182 ? -11.593 14.076 4.450 1.00 89.31 182 LYS A O 1
ATOM 1467 N N . ASN A 1 183 ? -11.726 11.839 4.617 1.00 84.75 183 ASN A N 1
ATOM 1468 C CA . ASN A 1 183 ? -10.585 11.523 3.777 1.00 84.75 183 ASN A CA 1
ATOM 1469 C C . ASN A 1 183 ? -10.752 10.106 3.221 1.00 84.75 183 ASN A C 1
ATOM 1471 O O . ASN A 1 183 ? -10.372 9.117 3.852 1.00 84.75 183 ASN A O 1
ATOM 1475 N N . MET A 1 184 ? -11.277 10.023 2.001 1.00 84.00 184 MET A N 1
ATOM 1476 C CA . MET A 1 184 ? -11.438 8.760 1.277 1.00 84.00 184 MET A CA 1
ATOM 1477 C C . MET A 1 184 ? -10.105 8.175 0.778 1.00 84.00 184 MET A C 1
ATOM 1479 O O . MET A 1 184 ? -10.085 7.082 0.217 1.00 84.00 184 MET A O 1
ATOM 1483 N N . GLY A 1 185 ? -8.986 8.869 1.014 1.00 76.25 185 GLY A N 1
ATOM 1484 C CA . GLY A 1 185 ? -7.677 8.541 0.468 1.00 76.25 185 GLY A CA 1
ATOM 1485 C C . GLY A 1 185 ? -7.456 9.148 -0.916 1.00 76.25 185 GLY A C 1
ATOM 1486 O O . GLY A 1 185 ? -8.322 9.806 -1.494 1.00 76.25 185 GLY A O 1
ATOM 1487 N N . HIS A 1 186 ? -6.256 8.942 -1.454 1.00 76.12 186 HIS A N 1
ATOM 1488 C CA . HIS A 1 186 ? -5.951 9.344 -2.821 1.00 76.12 186 HIS A CA 1
ATOM 1489 C C . HIS A 1 186 ? -6.511 8.319 -3.796 1.00 76.12 186 HIS A C 1
ATOM 1491 O O . HIS A 1 186 ? -6.171 7.137 -3.716 1.00 76.12 186 HIS A O 1
ATOM 1497 N N . ARG A 1 187 ? -7.299 8.792 -4.764 1.00 78.06 187 ARG A N 1
ATOM 1498 C CA . ARG A 1 187 ? -7.692 7.972 -5.906 1.00 78.06 187 ARG A CA 1
ATOM 1499 C C . ARG A 1 187 ? -6.439 7.428 -6.588 1.00 78.06 187 ARG A C 1
ATOM 1501 O O . ARG A 1 187 ? -5.496 8.174 -6.862 1.00 78.06 187 ARG A O 1
ATOM 1508 N N . ARG A 1 188 ? -6.449 6.135 -6.900 1.00 82.25 188 ARG A N 1
ATOM 1509 C CA . ARG A 1 188 ? -5.397 5.448 -7.657 1.00 82.25 188 ARG A CA 1
ATOM 1510 C C . ARG A 1 188 ? -5.505 5.778 -9.148 1.00 82.25 188 ARG A C 1
ATOM 1512 O O . ARG A 1 188 ? -5.684 4.899 -9.978 1.00 82.25 188 ARG A O 1
ATOM 1519 N N . ALA A 1 189 ? -5.432 7.065 -9.481 1.00 85.31 189 ALA A N 1
ATOM 1520 C CA . ALA A 1 189 ? -5.500 7.541 -10.856 1.00 85.31 189 ALA A CA 1
ATOM 1521 C C . ALA A 1 189 ? -4.287 7.068 -11.671 1.00 85.31 189 ALA A C 1
ATOM 1523 O O . ALA A 1 189 ? -3.185 6.916 -11.133 1.00 85.31 189 ALA A O 1
ATOM 1524 N N . PHE A 1 190 ? -4.486 6.885 -12.978 1.00 91.94 190 PHE A N 1
ATOM 1525 C CA . PHE A 1 190 ? -3.400 6.539 -13.886 1.00 91.94 190 PHE A CA 1
ATOM 1526 C C . PHE A 1 190 ? -2.340 7.644 -13.870 1.00 91.94 190 PHE A C 1
ATOM 1528 O O . PHE A 1 190 ? -2.628 8.810 -14.145 1.00 91.94 190 PHE A O 1
ATOM 1535 N N . SER A 1 191 ? -1.113 7.285 -13.493 1.00 94.06 191 SER A N 1
ATOM 1536 C CA . SER A 1 191 ? -0.014 8.247 -13.353 1.00 94.06 191 SER A CA 1
ATOM 1537 C C . SER A 1 191 ? 1.322 7.746 -13.897 1.00 94.06 191 SER A C 1
ATOM 1539 O O . SER A 1 191 ? 2.315 8.468 -13.799 1.00 94.06 191 SER A O 1
ATOM 1541 N N . ALA A 1 192 ? 1.356 6.556 -14.508 1.00 96.81 192 ALA A N 1
ATOM 1542 C CA . ALA A 1 192 ? 2.579 5.959 -15.043 1.00 96.81 192 ALA A CA 1
ATOM 1543 C C . ALA A 1 192 ? 3.281 6.895 -16.040 1.00 96.81 192 ALA A C 1
ATOM 1545 O O . ALA A 1 192 ? 4.487 7.098 -15.957 1.00 96.81 192 ALA A O 1
ATOM 1546 N N . ASN A 1 193 ? 2.526 7.565 -16.916 1.00 97.25 193 ASN A N 1
ATOM 1547 C CA . ASN A 1 193 ? 3.072 8.544 -17.858 1.00 97.25 193 ASN A CA 1
ATOM 1548 C C . ASN A 1 193 ? 3.756 9.731 -17.164 1.00 97.25 193 ASN A C 1
ATOM 1550 O O . ASN A 1 193 ? 4.859 10.114 -17.544 1.00 97.25 193 ASN A O 1
ATOM 1554 N N . LYS A 1 194 ? 3.133 10.289 -16.120 1.00 96.88 194 LYS A N 1
ATOM 1555 C CA . LYS A 1 194 ? 3.706 11.381 -15.323 1.00 96.88 194 LYS A CA 1
ATOM 1556 C C . LYS A 1 194 ? 4.968 10.925 -14.599 1.00 96.88 194 LYS A C 1
ATOM 1558 O O . LYS A 1 194 ? 5.925 11.688 -14.533 1.00 96.88 194 LYS A O 1
ATOM 1563 N N . GLN A 1 195 ? 4.976 9.700 -14.074 1.00 96.44 195 GLN A N 1
ATOM 1564 C CA . GLN A 1 195 ? 6.147 9.116 -13.421 1.00 96.44 195 GLN A CA 1
ATOM 1565 C C . GLN A 1 195 ? 7.304 8.944 -14.412 1.00 96.44 195 GLN A C 1
ATOM 1567 O O . GLN A 1 195 ? 8.402 9.413 -14.135 1.00 96.44 195 GLN A O 1
ATOM 1572 N N . VAL A 1 196 ? 7.050 8.366 -15.590 1.00 97.81 196 VAL A N 1
ATOM 1573 C CA . VAL A 1 196 ? 8.071 8.187 -16.634 1.00 97.81 196 VAL A CA 1
ATOM 1574 C C . VAL A 1 196 ? 8.625 9.533 -17.106 1.00 97.81 196 VAL A C 1
ATOM 1576 O O . VAL A 1 196 ? 9.837 9.718 -17.094 1.00 97.81 196 VAL A O 1
ATOM 1579 N N . ILE A 1 197 ? 7.766 10.512 -17.414 1.00 97.75 197 ILE A N 1
ATOM 1580 C CA . ILE A 1 197 ? 8.209 11.847 -17.857 1.00 97.75 197 ILE A CA 1
ATOM 1581 C C . ILE A 1 197 ? 9.006 12.568 -16.768 1.00 97.75 197 ILE A C 1
ATOM 1583 O O . ILE A 1 197 ? 10.006 13.220 -17.060 1.00 97.75 197 ILE A O 1
ATOM 1587 N N . LYS A 1 198 ? 8.583 12.459 -15.503 1.00 97.06 198 LYS A N 1
ATOM 1588 C CA . LYS A 1 198 ? 9.300 13.071 -14.380 1.00 97.06 198 LYS A CA 1
ATOM 1589 C C . LYS A 1 198 ? 10.721 12.518 -14.249 1.00 97.06 198 LYS A C 1
ATOM 1591 O O . LYS A 1 198 ? 11.619 13.274 -13.900 1.00 97.06 198 LYS A O 1
ATOM 1596 N N . MET A 1 199 ? 10.899 11.221 -14.485 1.00 95.69 199 MET A N 1
ATOM 1597 C CA . MET A 1 199 ? 12.161 10.529 -14.229 1.00 95.69 199 MET A CA 1
ATOM 1598 C C . MET A 1 199 ? 13.099 10.519 -15.440 1.00 95.69 199 MET A C 1
ATOM 1600 O O . MET A 1 199 ? 14.306 10.635 -15.263 1.00 95.69 199 MET A O 1
ATOM 1604 N N . LEU A 1 200 ? 12.564 10.407 -16.659 1.00 96.00 200 LEU A N 1
ATOM 1605 C CA . LEU A 1 200 ? 13.352 10.291 -17.893 1.00 96.00 200 LEU A CA 1
ATOM 1606 C C . LEU A 1 200 ? 13.306 11.544 -18.779 1.00 96.00 200 LEU A C 1
ATOM 1608 O O . LEU A 1 200 ? 14.041 11.631 -19.758 1.00 96.00 200 LEU A O 1
ATOM 1612 N N . GLY A 1 201 ? 12.467 12.528 -18.451 1.00 95.50 201 GLY A N 1
ATOM 1613 C CA . GLY A 1 201 ? 12.249 13.703 -19.289 1.00 95.50 201 GLY A CA 1
ATOM 1614 C C . GLY A 1 201 ? 11.269 13.437 -20.434 1.00 95.50 201 GLY A C 1
ATOM 1615 O O . GLY A 1 201 ? 10.423 12.544 -20.367 1.00 95.50 201 GLY A O 1
ATOM 1616 N N . LYS A 1 202 ? 11.329 14.258 -21.488 1.00 95.88 202 LYS A N 1
ATOM 1617 C CA . LYS A 1 202 ? 10.428 14.132 -22.648 1.00 95.88 202 LYS A CA 1
ATOM 1618 C C . LYS A 1 202 ? 10.767 12.866 -23.454 1.00 95.88 202 LYS A C 1
ATOM 1620 O O . LYS A 1 202 ? 11.949 12.632 -23.666 1.00 95.88 202 LYS A O 1
ATOM 1625 N N . PRO A 1 203 ? 9.771 12.105 -23.944 1.00 96.94 203 PRO A N 1
ATOM 1626 C CA . PRO A 1 203 ? 10.029 10.910 -24.746 1.00 96.94 203 PRO A CA 1
ATOM 1627 C C . PRO A 1 203 ? 10.632 11.265 -26.108 1.00 96.94 203 PRO A C 1
ATOM 1629 O O . PRO A 1 203 ? 10.128 12.171 -26.780 1.00 96.94 203 PRO A O 1
ATOM 1632 N N . ALA A 1 204 ? 11.626 10.499 -26.561 1.00 95.88 204 ALA A N 1
ATOM 1633 C CA . ALA A 1 204 ? 12.147 10.573 -27.928 1.00 95.88 204 ALA A CA 1
ATOM 1634 C C . ALA A 1 204 ? 11.081 10.279 -29.002 1.00 95.88 204 ALA A C 1
ATOM 1636 O O . ALA A 1 204 ? 11.132 10.846 -30.094 1.00 95.88 204 ALA A O 1
ATOM 1637 N N . ASN A 1 205 ? 10.076 9.445 -28.700 1.00 96.31 205 ASN A N 1
ATOM 1638 C CA . ASN A 1 205 ? 8.931 9.193 -29.584 1.00 96.31 205 ASN A CA 1
ATOM 1639 C C . ASN A 1 205 ? 7.583 9.549 -28.921 1.00 96.31 205 ASN A C 1
ATOM 1641 O O . ASN A 1 205 ? 6.862 8.659 -28.451 1.00 96.31 205 ASN A O 1
ATOM 1645 N N . PRO A 1 206 ? 7.182 10.838 -28.916 1.00 96.75 206 PRO A N 1
ATOM 1646 C CA . PRO A 1 206 ? 5.942 11.283 -28.275 1.00 96.75 206 PRO A CA 1
ATOM 1647 C C . PRO A 1 206 ? 4.686 10.623 -28.849 1.00 96.75 206 PRO A C 1
ATOM 1649 O O . PRO A 1 206 ? 3.739 10.340 -28.120 1.00 96.75 206 PRO A O 1
ATOM 1652 N N . SER A 1 207 ? 4.674 10.343 -30.156 1.00 97.56 207 SER A N 1
ATOM 1653 C CA . SER A 1 207 ? 3.516 9.739 -30.821 1.00 97.56 207 SER A CA 1
ATOM 1654 C C . SER A 1 207 ? 3.293 8.292 -30.380 1.00 97.56 207 SER A C 1
ATOM 1656 O O . SER A 1 207 ? 2.160 7.904 -30.095 1.00 97.56 207 SER A O 1
ATOM 1658 N N . ALA A 1 208 ? 4.355 7.481 -30.301 1.00 97.56 208 ALA A N 1
ATOM 1659 C CA . ALA A 1 208 ? 4.253 6.110 -29.804 1.00 97.56 208 ALA A CA 1
ATOM 1660 C C . ALA A 1 208 ? 3.930 6.078 -28.305 1.00 97.56 208 ALA A C 1
ATOM 1662 O O . ALA A 1 208 ? 3.027 5.345 -27.900 1.00 97.56 208 ALA A O 1
ATOM 1663 N N . PHE A 1 209 ? 4.584 6.934 -27.516 1.00 98.06 209 PHE A N 1
ATOM 1664 C CA . PHE A 1 209 ? 4.311 7.093 -26.089 1.00 98.06 209 PHE A CA 1
ATOM 1665 C C . PHE A 1 209 ? 2.830 7.419 -25.826 1.00 98.06 209 PHE A C 1
ATOM 1667 O O . PHE A 1 209 ? 2.166 6.717 -25.068 1.00 98.06 209 PHE A O 1
ATOM 1674 N N . ASN A 1 210 ? 2.259 8.409 -26.521 1.00 98.12 210 ASN A N 1
ATOM 1675 C CA . ASN A 1 210 ? 0.860 8.811 -26.329 1.00 98.12 210 ASN A CA 1
ATOM 1676 C C . ASN A 1 210 ? -0.152 7.732 -26.748 1.00 98.12 210 ASN A C 1
ATOM 1678 O O . ASN A 1 210 ? -1.208 7.609 -26.127 1.00 98.12 210 ASN A O 1
ATOM 1682 N N . ARG A 1 211 ? 0.160 6.901 -27.755 1.00 98.25 211 ARG A N 1
ATOM 1683 C CA . ARG A 1 211 ? -0.682 5.736 -28.090 1.00 98.25 211 ARG A CA 1
ATOM 1684 C C . ARG A 1 211 ? -0.725 4.721 -26.948 1.00 98.25 211 ARG A C 1
ATOM 1686 O O . ARG A 1 211 ? -1.783 4.156 -26.672 1.00 98.25 211 ARG A O 1
ATOM 1693 N N . VAL A 1 212 ? 0.406 4.502 -26.277 1.00 98.31 212 VAL A N 1
ATOM 1694 C CA . VAL A 1 212 ? 0.480 3.639 -25.092 1.00 98.31 212 VAL A CA 1
ATOM 1695 C C . VAL A 1 212 ? -0.305 4.246 -23.927 1.00 98.31 212 VAL A C 1
ATOM 1697 O O . VAL A 1 212 ? -1.085 3.524 -23.308 1.00 98.31 212 VAL A O 1
ATOM 1700 N N . VAL A 1 213 ? -0.178 5.557 -23.680 1.00 98.19 213 VAL A N 1
ATOM 1701 C CA . VAL A 1 213 ? -0.971 6.285 -22.666 1.00 98.19 213 VAL A CA 1
ATOM 1702 C C . VAL A 1 213 ? -2.466 6.047 -22.871 1.00 98.19 213 VAL A C 1
ATOM 1704 O O . VAL A 1 213 ? -3.116 5.514 -21.977 1.00 98.19 213 VAL A O 1
ATOM 1707 N N . ALA A 1 214 ? -2.994 6.333 -24.064 1.00 97.69 214 ALA A N 1
ATOM 1708 C CA . ALA A 1 214 ? -4.423 6.195 -24.351 1.00 97.69 214 ALA A CA 1
ATOM 1709 C C . ALA A 1 214 ? -4.932 4.747 -24.204 1.00 97.69 214 ALA A C 1
ATOM 1711 O O . ALA A 1 214 ? -6.075 4.511 -23.808 1.00 97.69 214 ALA A O 1
ATOM 1712 N N . ARG A 1 215 ? -4.092 3.749 -24.518 1.00 97.31 215 ARG A N 1
ATOM 1713 C CA . ARG A 1 215 ? -4.418 2.332 -24.301 1.00 97.31 215 ARG A CA 1
ATOM 1714 C C . ARG A 1 215 ? -4.512 2.005 -22.812 1.00 97.31 215 ARG A C 1
ATOM 1716 O O . ARG A 1 215 ? -5.438 1.305 -22.406 1.00 97.31 215 ARG A O 1
ATOM 1723 N N . TRP A 1 216 ? -3.555 2.475 -22.018 1.00 97.69 216 TRP A N 1
ATOM 1724 C CA . TRP A 1 216 ? -3.521 2.206 -20.585 1.00 97.69 216 TRP A CA 1
ATOM 1725 C C . TRP A 1 216 ? -4.595 2.960 -19.818 1.00 97.69 216 TRP A C 1
ATOM 1727 O O . TRP A 1 216 ? -5.196 2.355 -18.942 1.00 97.69 216 TRP A O 1
ATOM 1737 N N . GLU A 1 217 ? -4.927 4.197 -20.189 1.00 96.00 217 GLU A N 1
ATOM 1738 C CA . GLU A 1 217 ? -6.040 4.946 -19.588 1.00 96.00 217 GLU A CA 1
ATOM 1739 C C . GLU A 1 217 ? -7.355 4.158 -19.637 1.00 96.00 217 GLU A C 1
ATOM 1741 O O . GLU A 1 217 ? -8.049 4.063 -18.627 1.00 96.00 217 GLU A O 1
ATOM 1746 N N . LYS A 1 218 ? -7.649 3.504 -20.770 1.00 94.44 218 LYS A N 1
ATOM 1747 C CA . LYS A 1 218 ? -8.825 2.630 -20.910 1.00 94.44 218 LYS A CA 1
ATOM 1748 C C . LYS A 1 218 ? -8.750 1.398 -20.006 1.00 94.44 218 LYS A C 1
ATOM 1750 O O . LYS A 1 218 ? -9.725 1.054 -19.350 1.00 94.44 218 LYS A O 1
ATOM 1755 N N . LYS A 1 219 ? -7.594 0.727 -19.954 1.00 93.88 219 LYS A N 1
ATOM 1756 C CA . LYS A 1 219 ? -7.393 -0.449 -19.084 1.00 93.88 219 LYS A CA 1
ATOM 1757 C C . LYS A 1 219 ? -7.459 -0.089 -17.596 1.00 93.88 219 LYS A C 1
ATOM 1759 O O . LYS A 1 219 ? -7.874 -0.906 -16.780 1.00 93.88 219 LYS A O 1
ATOM 1764 N N . TRP A 1 220 ? -7.046 1.127 -17.248 1.00 95.50 220 TRP A N 1
ATOM 1765 C CA . TRP A 1 220 ? -6.912 1.575 -15.868 1.00 95.50 220 TRP A CA 1
ATOM 1766 C C . TRP A 1 220 ? -8.245 1.760 -15.153 1.00 95.50 220 TRP A C 1
ATOM 1768 O O . TRP A 1 220 ? -8.288 1.727 -13.925 1.00 95.50 220 TRP A O 1
ATOM 1778 N N . GLU A 1 221 ? -9.336 1.944 -15.895 1.00 92.94 221 GLU A N 1
ATOM 1779 C CA . GLU A 1 221 ? -10.661 2.129 -15.311 1.00 92.94 221 GLU A CA 1
ATOM 1780 C C . GLU A 1 221 ? -11.046 0.954 -14.402 1.00 92.94 221 GLU A C 1
ATOM 1782 O O . GLU A 1 221 ? -11.387 1.167 -13.238 1.00 92.94 221 GLU A O 1
ATOM 1787 N N . ALA A 1 222 ? -10.889 -0.283 -14.880 1.00 92.81 222 ALA A N 1
ATOM 1788 C CA . ALA A 1 222 ? -11.184 -1.479 -14.091 1.00 92.81 222 ALA A CA 1
ATOM 1789 C C . ALA A 1 222 ? -10.277 -1.598 -12.850 1.00 92.81 222 ALA A C 1
ATOM 1791 O O . ALA A 1 222 ? -10.752 -1.919 -11.759 1.00 92.81 222 ALA A O 1
ATOM 1792 N N . VAL A 1 223 ? -8.988 -1.269 -12.992 1.00 94.56 223 VAL A N 1
ATOM 1793 C CA . VAL A 1 223 ? -8.002 -1.285 -11.894 1.00 94.56 223 VAL A CA 1
ATOM 1794 C C . VAL A 1 223 ? -8.363 -0.261 -10.812 1.00 94.56 223 VAL A C 1
ATOM 1796 O O . VAL A 1 223 ? -8.337 -0.567 -9.615 1.00 94.56 223 VAL A O 1
ATOM 1799 N N . SER A 1 224 ? -8.745 0.953 -11.224 1.00 92.81 224 SER A N 1
ATOM 1800 C CA . SER A 1 224 ? -9.181 2.021 -10.318 1.00 92.81 224 SER A CA 1
ATOM 1801 C C . SER A 1 224 ? -10.465 1.630 -9.595 1.00 92.81 224 SER A C 1
ATOM 1803 O O . SER A 1 224 ? -10.533 1.773 -8.378 1.00 92.81 224 SER A O 1
ATOM 1805 N N . GLN A 1 225 ? -11.456 1.086 -10.309 1.00 93.25 225 GLN A N 1
ATOM 1806 C CA . GLN A 1 225 ? -12.722 0.653 -9.714 1.00 93.25 225 GLN A CA 1
ATOM 1807 C C . GLN A 1 225 ? -12.517 -0.461 -8.680 1.00 93.25 225 GLN A C 1
ATOM 1809 O O . GLN A 1 225 ? -13.108 -0.410 -7.602 1.00 93.25 225 GLN A O 1
ATOM 1814 N N . GLN A 1 226 ? -11.666 -1.452 -8.967 1.00 94.31 226 GLN A N 1
ATOM 1815 C CA . GLN A 1 226 ? -11.354 -2.515 -8.008 1.00 94.31 226 GLN A CA 1
ATOM 1816 C C . GLN A 1 226 ? -10.674 -1.957 -6.749 1.00 94.31 226 GLN A C 1
ATOM 1818 O O . GLN A 1 226 ? -11.065 -2.299 -5.632 1.00 94.31 226 GLN A O 1
ATOM 1823 N N . SER A 1 227 ? -9.702 -1.055 -6.924 1.00 93.19 227 SER A N 1
ATOM 1824 C CA . SER A 1 227 ? -9.013 -0.392 -5.808 1.00 93.19 227 SER A CA 1
ATOM 1825 C C . SER A 1 227 ? -9.978 0.433 -4.951 1.00 93.19 227 SER A C 1
ATOM 1827 O O . SER A 1 227 ? -9.954 0.334 -3.729 1.00 93.19 227 SER A O 1
ATOM 1829 N N . GLU A 1 228 ? -10.866 1.206 -5.582 1.00 93.19 228 GLU A N 1
ATOM 1830 C CA . GLU A 1 228 ? -11.869 2.035 -4.902 1.00 93.19 228 GLU A CA 1
ATOM 1831 C C . GLU A 1 228 ? -12.872 1.192 -4.102 1.00 93.19 228 GLU A C 1
ATOM 1833 O O . GLU A 1 228 ? -13.202 1.549 -2.970 1.00 93.19 228 GLU A O 1
ATOM 1838 N N . ARG A 1 229 ? -13.321 0.054 -4.653 1.00 93.94 229 ARG A N 1
ATOM 1839 C CA . ARG A 1 229 ? -14.207 -0.889 -3.951 1.00 93.94 229 ARG A CA 1
ATOM 1840 C C . ARG A 1 229 ? -13.534 -1.481 -2.715 1.00 93.94 229 ARG A C 1
ATOM 1842 O O . ARG A 1 229 ? -14.132 -1.464 -1.644 1.00 93.94 229 ARG A O 1
ATOM 1849 N N . SER A 1 230 ? -12.288 -1.936 -2.844 1.00 94.62 230 SER A N 1
ATOM 1850 C CA . SER A 1 230 ? -11.535 -2.492 -1.714 1.00 94.62 230 SER A CA 1
ATOM 1851 C C . SER A 1 230 ? -11.228 -1.442 -0.636 1.00 94.62 230 SER A C 1
ATOM 1853 O O . SER A 1 230 ? -11.382 -1.705 0.559 1.00 94.62 230 SER A O 1
ATOM 1855 N N . ASP A 1 231 ? -10.845 -0.222 -1.030 1.00 93.38 231 ASP A N 1
ATOM 1856 C CA . ASP A 1 231 ? -10.622 0.876 -0.084 1.00 93.38 231 ASP A CA 1
ATOM 1857 C C . ASP A 1 231 ? -11.921 1.264 0.639 1.00 93.38 231 ASP A C 1
ATOM 1859 O O . ASP A 1 231 ? -11.890 1.545 1.839 1.00 93.38 231 ASP A O 1
ATOM 1863 N N . LYS A 1 232 ? -13.064 1.260 -0.062 1.00 95.00 232 LYS A N 1
ATOM 1864 C CA . LYS A 1 232 ? -14.384 1.491 0.537 1.00 95.00 232 LYS A CA 1
ATOM 1865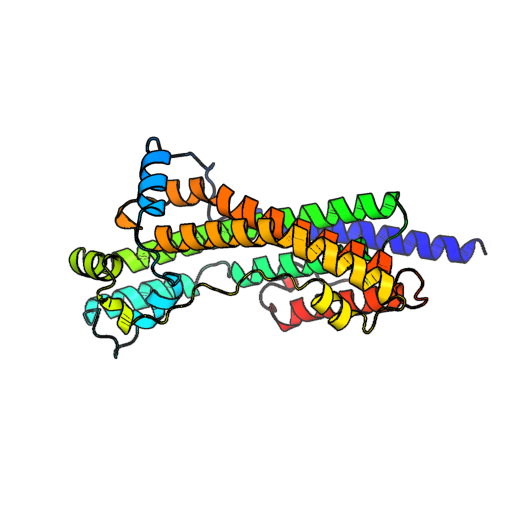 C C . LYS A 1 232 ? -14.740 0.413 1.557 1.00 95.00 232 LYS A C 1
ATOM 1867 O O . LYS A 1 232 ? -15.063 0.762 2.691 1.00 95.00 232 LYS A O 1
ATOM 1872 N N . PHE A 1 233 ? -14.629 -0.861 1.184 1.00 95.75 233 PHE A N 1
ATOM 1873 C CA . PHE A 1 233 ? -14.912 -1.974 2.088 1.00 95.75 233 PHE A CA 1
ATOM 1874 C C . PHE A 1 233 ? -14.060 -1.887 3.361 1.00 95.75 233 PHE A C 1
ATOM 1876 O O . PHE A 1 233 ? -14.583 -1.958 4.472 1.00 95.75 233 PHE A O 1
ATOM 1883 N N . ASN A 1 234 ? -12.759 -1.612 3.222 1.00 94.12 234 ASN A N 1
ATOM 1884 C CA . ASN A 1 234 ? -11.877 -1.427 4.374 1.00 94.12 234 ASN A CA 1
ATOM 1885 C C . ASN A 1 234 ? -12.296 -0.257 5.272 1.00 94.12 234 ASN A C 1
ATOM 1887 O O . ASN A 1 234 ? -12.252 -0.394 6.493 1.00 94.12 234 ASN A O 1
ATOM 1891 N N . ARG A 1 235 ? -12.723 0.880 4.701 1.00 93.56 235 ARG A N 1
ATOM 1892 C CA . ARG A 1 235 ? -13.263 1.993 5.500 1.00 93.56 235 ARG A CA 1
ATOM 1893 C C . ARG A 1 235 ? -14.517 1.581 6.261 1.00 93.56 235 ARG A C 1
ATOM 1895 O O . ARG A 1 235 ? -14.605 1.885 7.439 1.00 93.56 235 ARG A O 1
ATOM 1902 N N . GLN A 1 236 ? -15.461 0.898 5.618 1.00 94.94 236 GLN A N 1
ATOM 1903 C CA . GLN A 1 236 ? -16.685 0.428 6.273 1.00 94.94 236 GLN A CA 1
ATOM 1904 C C . GLN A 1 236 ? -16.357 -0.532 7.424 1.00 94.94 236 GLN A C 1
ATOM 1906 O O . GLN A 1 236 ? -16.776 -0.308 8.558 1.00 94.94 236 GLN A O 1
ATOM 1911 N N . ARG A 1 237 ? -15.518 -1.541 7.160 1.00 95.06 237 ARG A N 1
ATOM 1912 C CA . ARG A 1 237 ? -15.069 -2.539 8.140 1.00 95.06 237 ARG A CA 1
ATOM 1913 C C . ARG A 1 237 ? -14.423 -1.902 9.372 1.00 95.06 237 ARG A C 1
ATOM 1915 O O . ARG A 1 237 ? -14.747 -2.277 10.494 1.00 95.06 237 ARG A O 1
ATOM 1922 N N . GLU A 1 238 ? -13.543 -0.917 9.172 1.00 93.50 238 GLU A N 1
ATOM 1923 C CA . GLU A 1 238 ? -12.855 -0.213 10.265 1.00 93.50 238 GLU A CA 1
ATOM 1924 C C . GLU A 1 238 ? -13.814 0.497 11.241 1.00 93.50 238 GLU A C 1
ATOM 1926 O O . GLU A 1 238 ? -13.405 0.843 12.345 1.00 93.50 238 GLU A O 1
ATOM 1931 N N . TRP A 1 239 ? -15.071 0.725 10.852 1.00 91.56 239 TRP A N 1
ATOM 1932 C CA . TRP A 1 239 ? -16.064 1.440 11.655 1.00 91.56 239 TRP A CA 1
ATOM 1933 C C . TRP A 1 239 ? -17.122 0.535 12.278 1.00 91.56 239 TRP A C 1
ATOM 1935 O O . TRP A 1 239 ? -17.915 1.010 13.081 1.00 91.56 239 TRP A O 1
ATOM 1945 N N . VAL A 1 240 ? -17.126 -0.760 11.960 1.00 90.19 240 VAL A N 1
ATOM 1946 C CA . VAL A 1 240 ? -18.037 -1.753 12.554 1.00 90.19 240 VAL A CA 1
ATOM 1947 C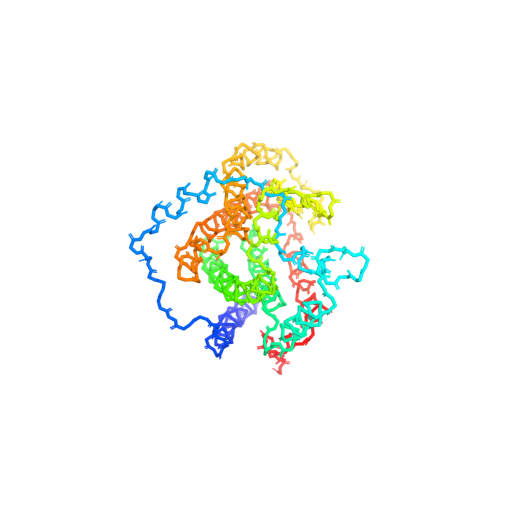 C . VAL A 1 240 ? -17.256 -2.872 13.248 1.00 90.19 240 VAL A C 1
ATOM 1949 O O . VAL A 1 240 ? -17.628 -4.042 13.211 1.00 90.19 240 VAL A O 1
ATOM 1952 N N . MET A 1 241 ? -16.160 -2.504 13.919 1.00 89.94 241 MET A N 1
ATOM 1953 C CA . MET A 1 241 ? -15.274 -3.443 14.622 1.00 89.94 241 MET A CA 1
ATOM 1954 C C . MET A 1 241 ? -15.945 -4.200 15.779 1.00 89.94 241 MET A C 1
ATOM 1956 O O . MET A 1 241 ? -15.414 -5.222 16.196 1.00 89.94 241 MET A O 1
ATOM 1960 N N . ASP A 1 242 ? -17.098 -3.750 16.289 1.00 89.31 242 ASP A N 1
ATOM 1961 C CA . ASP A 1 242 ? -17.886 -4.523 17.269 1.00 89.31 242 ASP A CA 1
ATOM 1962 C C . ASP A 1 242 ? -18.625 -5.712 16.637 1.00 89.31 242 ASP A C 1
ATOM 1964 O O . ASP A 1 242 ? -19.069 -6.607 17.349 1.00 89.31 242 ASP A O 1
ATOM 1968 N N . GLN A 1 243 ? -18.802 -5.709 15.313 1.00 88.88 243 GLN A N 1
ATOM 1969 C CA . GLN A 1 243 ? -19.584 -6.716 14.591 1.00 88.88 243 GLN A CA 1
ATOM 1970 C C . GLN A 1 243 ? -18.715 -7.796 13.940 1.00 88.88 243 GLN A C 1
ATOM 1972 O O . GLN A 1 243 ? -19.242 -8.738 13.360 1.00 88.88 243 GLN A O 1
ATOM 1977 N N . THR A 1 244 ? -17.392 -7.648 14.008 1.00 91.75 244 THR A N 1
ATOM 1978 C CA . THR A 1 244 ? -16.413 -8.580 13.438 1.00 91.75 244 THR A CA 1
ATOM 1979 C C . THR A 1 244 ? -15.209 -8.682 14.356 1.00 91.75 244 THR A C 1
ATOM 1981 O O . THR A 1 244 ? -14.928 -7.749 15.105 1.00 91.75 244 THR A O 1
ATOM 1984 N N . ASP A 1 245 ? -14.449 -9.767 14.288 1.00 91.94 245 ASP A N 1
ATOM 1985 C CA . ASP A 1 245 ? -13.220 -9.954 15.060 1.00 91.94 245 ASP A CA 1
ATOM 1986 C C . ASP A 1 245 ? -11.952 -9.785 14.193 1.00 91.94 245 ASP A C 1
ATOM 1988 O O . ASP A 1 245 ? -12.008 -9.457 13.003 1.00 91.94 245 ASP A O 1
ATOM 1992 N N . GLU A 1 246 ? -10.774 -9.958 14.804 1.00 93.56 246 GLU A N 1
ATOM 1993 C CA . GLU A 1 246 ? -9.504 -9.955 14.064 1.00 93.56 246 GLU A CA 1
ATOM 1994 C C . GLU A 1 246 ? -9.470 -11.073 13.007 1.00 93.56 246 GLU A C 1
ATOM 1996 O O . GLU A 1 246 ? -8.917 -10.872 11.927 1.00 93.56 246 GLU A O 1
ATOM 2001 N N . THR A 1 247 ? -10.095 -12.222 13.286 1.00 93.75 247 THR A N 1
ATOM 2002 C CA . THR A 1 247 ? -10.174 -13.368 12.371 1.00 93.75 247 THR A CA 1
ATOM 2003 C C . THR A 1 247 ? -10.854 -12.985 11.061 1.00 93.75 247 THR A C 1
ATOM 2005 O O . THR A 1 247 ? -10.301 -13.234 9.991 1.00 93.75 247 THR A O 1
ATOM 2008 N N . PHE A 1 248 ? -12.001 -12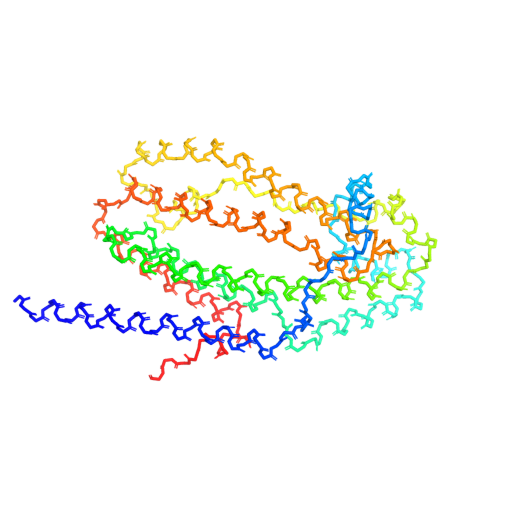.304 11.128 1.00 95.19 248 PHE A N 1
ATOM 2009 C CA . PHE A 1 248 ? -12.676 -11.760 9.954 1.00 95.19 248 PHE A CA 1
ATOM 2010 C C . PHE A 1 248 ? -11.788 -10.770 9.195 1.00 95.19 248 PHE A C 1
ATOM 2012 O O . PHE A 1 248 ? -11.660 -10.862 7.975 1.00 95.19 248 PHE A O 1
ATOM 2019 N N . ALA A 1 249 ? -11.152 -9.829 9.904 1.00 94.94 249 ALA A N 1
ATOM 2020 C CA . ALA A 1 249 ? -10.286 -8.825 9.288 1.00 94.94 249 ALA A CA 1
ATOM 2021 C C . ALA A 1 249 ? -9.144 -9.481 8.489 1.00 94.94 249 ALA A C 1
ATOM 2023 O O . ALA A 1 249 ? -8.901 -9.136 7.332 1.00 94.94 249 ALA A O 1
ATOM 2024 N N . VAL A 1 250 ? -8.488 -10.481 9.080 1.00 95.44 250 VAL A N 1
ATOM 2025 C CA . VAL A 1 250 ? -7.445 -11.272 8.418 1.00 95.44 250 VAL A CA 1
ATOM 2026 C C . VAL A 1 250 ? -8.006 -12.076 7.242 1.00 95.44 250 VAL A C 1
ATOM 2028 O O . VAL A 1 250 ? -7.388 -12.096 6.181 1.00 95.44 250 VAL A O 1
ATOM 2031 N N . ALA A 1 251 ? -9.180 -12.692 7.385 1.00 95.00 251 ALA A N 1
ATOM 2032 C CA . ALA A 1 251 ? -9.824 -13.446 6.309 1.00 95.00 251 ALA A CA 1
ATOM 2033 C C . ALA A 1 251 ? -10.251 -12.563 5.120 1.00 95.00 251 ALA A C 1
ATOM 2035 O O . ALA A 1 251 ? -10.282 -13.046 3.993 1.00 95.00 251 ALA A O 1
ATOM 2036 N N . ALA A 1 252 ? -10.536 -11.277 5.350 1.00 95.44 252 ALA A N 1
ATOM 2037 C CA . ALA A 1 252 ? -10.908 -10.316 4.310 1.00 95.44 252 ALA A CA 1
ATOM 2038 C C . ALA A 1 252 ? -9.702 -9.624 3.638 1.00 95.44 252 ALA A C 1
ATOM 2040 O O . ALA A 1 252 ? -9.847 -8.991 2.589 1.00 95.44 252 ALA A O 1
ATOM 2041 N N . TRP A 1 253 ? -8.494 -9.745 4.205 1.00 95.56 253 TRP A N 1
ATOM 2042 C CA . TRP A 1 253 ? -7.263 -9.183 3.633 1.00 95.56 253 TRP A CA 1
ATOM 2043 C C . TRP A 1 253 ? -7.023 -9.528 2.147 1.00 95.56 253 TRP A C 1
ATOM 2045 O O . TRP A 1 253 ? -6.629 -8.618 1.406 1.00 95.56 253 TRP A O 1
ATOM 2055 N N . PRO A 1 254 ? -7.282 -10.765 1.663 1.00 95.19 254 PRO A N 1
ATOM 2056 C CA . PRO A 1 254 ? -7.047 -11.133 0.266 1.00 95.19 254 PRO A CA 1
ATOM 2057 C C . PRO A 1 254 ? -7.736 -10.223 -0.760 1.00 95.19 254 PRO A C 1
ATOM 2059 O O . PRO A 1 254 ? -7.226 -10.063 -1.870 1.00 95.19 254 PRO A O 1
ATOM 2062 N N . GLU A 1 255 ? -8.851 -9.570 -0.417 1.00 94.56 255 GLU A N 1
ATOM 2063 C CA . GLU A 1 255 ? -9.499 -8.592 -1.302 1.00 94.56 255 GLU A CA 1
ATOM 2064 C C . GLU A 1 255 ? -8.631 -7.351 -1.523 1.00 94.56 255 GLU A C 1
ATOM 2066 O O . GLU A 1 255 ? -8.467 -6.883 -2.655 1.00 94.56 255 GLU A O 1
ATOM 2071 N N . GLN A 1 256 ? -8.049 -6.823 -0.442 1.00 94.69 256 GLN A N 1
ATOM 2072 C CA . GLN A 1 256 ? -7.120 -5.700 -0.507 1.00 94.69 256 GLN A CA 1
ATOM 2073 C C . GLN A 1 256 ? -5.811 -6.099 -1.172 1.00 94.69 256 GLN A C 1
ATOM 2075 O O . GLN A 1 256 ? -5.293 -5.342 -1.997 1.00 94.69 256 GLN A O 1
ATOM 2080 N N . GLU A 1 257 ? -5.296 -7.283 -0.845 1.00 96.44 257 GLU A N 1
ATOM 2081 C CA . GLU A 1 257 ? -4.097 -7.819 -1.474 1.00 96.44 257 GLU A CA 1
ATOM 2082 C C . GLU A 1 257 ? -4.274 -7.924 -2.990 1.00 96.44 257 GLU A C 1
ATOM 2084 O O . GLU A 1 257 ? -3.460 -7.388 -3.739 1.00 96.44 257 GLU A O 1
ATOM 2089 N N . THR A 1 258 ? -5.367 -8.540 -3.447 1.00 96.81 258 THR A N 1
ATOM 2090 C CA . THR A 1 258 ? -5.661 -8.738 -4.872 1.00 96.81 258 THR A CA 1
ATOM 2091 C C . THR A 1 258 ? -5.802 -7.407 -5.600 1.00 96.81 258 THR A C 1
ATOM 2093 O O . THR A 1 258 ? -5.184 -7.204 -6.646 1.00 96.81 258 THR A O 1
ATOM 2096 N N . ALA A 1 259 ? -6.572 -6.465 -5.042 1.00 95.75 259 ALA A N 1
ATOM 2097 C CA . ALA A 1 259 ? -6.734 -5.142 -5.639 1.00 95.75 259 ALA A CA 1
ATOM 2098 C C . ALA A 1 259 ? -5.388 -4.405 -5.756 1.00 95.75 259 ALA A C 1
ATOM 2100 O O . ALA A 1 259 ? -5.083 -3.808 -6.791 1.00 95.75 259 ALA A O 1
ATOM 2101 N N . PHE A 1 260 ? -4.554 -4.480 -4.717 1.00 95.50 260 PHE A N 1
ATOM 2102 C CA . PHE A 1 260 ? -3.253 -3.824 -4.705 1.00 95.50 260 PHE A CA 1
ATOM 2103 C C . PHE A 1 260 ? -2.240 -4.490 -5.641 1.00 95.50 260 PHE A C 1
ATOM 2105 O O . PHE A 1 260 ? -1.509 -3.789 -6.338 1.00 95.50 260 PHE A O 1
ATOM 2112 N N . ARG A 1 261 ? -2.220 -5.823 -5.693 1.00 97.00 261 ARG A N 1
ATOM 2113 C CA . ARG A 1 261 ? -1.392 -6.619 -6.605 1.00 97.00 261 ARG A CA 1
ATOM 2114 C C . ARG A 1 261 ? -1.715 -6.297 -8.061 1.00 97.00 261 ARG A C 1
ATOM 2116 O O . ARG A 1 261 ? -0.807 -5.989 -8.829 1.00 97.00 261 ARG A O 1
ATOM 2123 N N . ASN A 1 262 ? -3.000 -6.266 -8.412 1.00 96.12 262 ASN A N 1
ATOM 2124 C CA . ASN A 1 262 ? -3.449 -5.883 -9.751 1.00 96.12 262 ASN A CA 1
ATOM 2125 C C . ASN A 1 262 ? -3.033 -4.448 -10.095 1.00 96.12 262 ASN A C 1
ATOM 2127 O O . ASN A 1 262 ? -2.588 -4.182 -11.214 1.00 96.12 262 ASN A O 1
ATOM 2131 N N . PHE A 1 263 ? -3.136 -3.525 -9.132 1.00 95.69 263 PHE A N 1
ATOM 2132 C CA . PHE A 1 263 ? -2.672 -2.148 -9.294 1.00 95.69 263 PHE A CA 1
ATOM 2133 C C . PHE A 1 263 ? -1.162 -2.076 -9.566 1.00 95.69 263 PHE A C 1
ATOM 2135 O O . PHE A 1 263 ? -0.759 -1.435 -10.537 1.00 95.69 263 PHE A O 1
ATOM 2142 N N . THR A 1 264 ? -0.318 -2.729 -8.758 1.00 95.56 264 THR A N 1
ATOM 2143 C CA . THR A 1 264 ? 1.144 -2.637 -8.914 1.00 95.56 264 THR A CA 1
ATOM 2144 C C . THR A 1 264 ? 1.645 -3.345 -10.169 1.00 95.56 264 THR A C 1
ATOM 2146 O O . THR A 1 264 ? 2.540 -2.823 -10.831 1.00 95.56 264 THR A O 1
ATOM 2149 N N . GLN A 1 265 ? 1.048 -4.480 -10.542 1.00 96.81 265 GLN A N 1
ATOM 2150 C CA . GLN A 1 265 ? 1.346 -5.171 -11.801 1.00 96.81 265 GLN A CA 1
ATOM 2151 C C . GLN A 1 265 ? 0.954 -4.319 -13.013 1.00 96.81 265 GLN A C 1
ATOM 2153 O O . GLN A 1 265 ? 1.764 -4.122 -13.916 1.00 96.81 265 GLN A O 1
ATOM 2158 N N . SER A 1 266 ? -0.243 -3.725 -12.995 1.00 97.38 266 SER A N 1
ATOM 2159 C CA . SER A 1 266 ? -0.691 -2.833 -14.073 1.00 97.38 266 SER A CA 1
ATOM 2160 C C . SER A 1 266 ? 0.195 -1.591 -14.194 1.00 97.38 266 SER A C 1
ATOM 2162 O O . SER A 1 266 ? 0.503 -1.160 -15.303 1.00 97.38 266 SER A O 1
ATOM 2164 N N . GLU A 1 267 ? 0.622 -1.003 -13.070 1.00 96.75 267 GLU A N 1
ATOM 2165 C CA . GLU A 1 267 ? 1.543 0.141 -13.064 1.00 96.75 267 GLU A CA 1
ATOM 2166 C C . GLU A 1 267 ? 2.900 -0.230 -13.672 1.00 96.75 267 GLU A C 1
ATOM 2168 O O . GLU A 1 267 ? 3.408 0.491 -14.532 1.00 96.75 267 GLU A O 1
ATOM 2173 N N . ARG A 1 268 ? 3.460 -1.375 -13.264 1.00 97.25 268 ARG A N 1
ATOM 2174 C CA . ARG A 1 268 ? 4.723 -1.908 -13.787 1.00 97.25 268 ARG A CA 1
ATOM 2175 C C . ARG A 1 268 ? 4.665 -2.102 -15.298 1.00 97.25 268 ARG A C 1
ATOM 2177 O O . ARG A 1 268 ? 5.548 -1.627 -16.013 1.00 97.25 268 ARG A O 1
ATOM 2184 N N . ASP A 1 269 ? 3.627 -2.778 -15.778 1.00 98.00 269 ASP A N 1
ATOM 2185 C CA . ASP A 1 269 ? 3.470 -3.091 -17.198 1.00 98.00 269 ASP A CA 1
ATOM 2186 C C . ASP A 1 269 ? 3.250 -1.819 -18.026 1.00 98.00 269 ASP A C 1
ATOM 2188 O O . ASP A 1 269 ? 3.829 -1.669 -19.103 1.00 98.00 269 ASP A O 1
ATOM 2192 N N . ALA A 1 270 ? 2.496 -0.851 -17.494 1.00 98.31 270 ALA A N 1
ATOM 2193 C CA . ALA A 1 270 ? 2.337 0.452 -18.127 1.00 98.31 270 ALA A CA 1
ATOM 2194 C C . ALA A 1 270 ? 3.663 1.208 -18.240 1.00 98.31 270 ALA A C 1
ATOM 2196 O O . ALA A 1 270 ? 3.968 1.753 -19.300 1.00 98.31 270 ALA A O 1
ATOM 2197 N N . ILE A 1 271 ? 4.466 1.234 -17.173 1.00 98.38 271 ILE A N 1
ATOM 2198 C CA . ILE A 1 271 ? 5.780 1.889 -17.170 1.00 98.38 271 ILE A CA 1
ATOM 2199 C C . ILE A 1 271 ? 6.713 1.236 -18.195 1.00 98.38 271 ILE A C 1
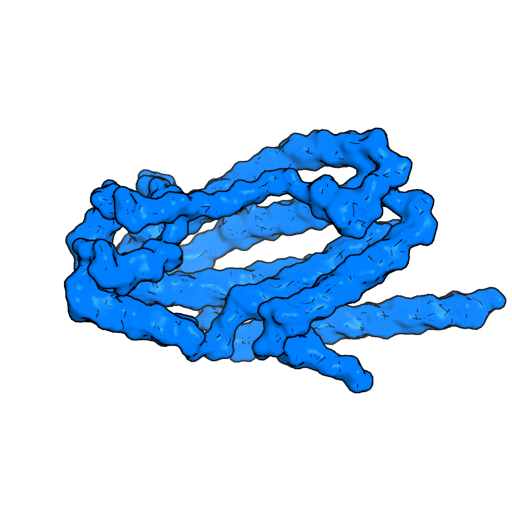ATOM 2201 O O . ILE A 1 271 ? 7.343 1.956 -18.971 1.00 98.38 271 ILE A O 1
ATOM 2205 N N . ARG A 1 272 ? 6.759 -0.102 -18.259 1.00 98.25 272 ARG A N 1
ATOM 2206 C CA . ARG A 1 272 ? 7.539 -0.822 -19.275 1.00 98.25 272 ARG A CA 1
ATOM 2207 C C . ARG A 1 272 ? 7.091 -0.457 -20.685 1.00 98.25 272 ARG A C 1
ATOM 2209 O O . ARG A 1 272 ? 7.916 -0.008 -21.473 1.00 98.25 272 ARG A O 1
ATOM 2216 N N . ASP A 1 273 ? 5.802 -0.576 -20.996 1.00 98.38 273 ASP A N 1
ATOM 2217 C CA . ASP A 1 273 ? 5.278 -0.245 -22.326 1.00 98.38 273 ASP A CA 1
ATOM 2218 C C . ASP A 1 273 ? 5.617 1.196 -22.745 1.00 98.38 273 ASP A C 1
ATOM 2220 O O . ASP A 1 273 ? 5.936 1.457 -23.906 1.00 98.38 273 ASP A O 1
ATOM 2224 N N . LEU A 1 274 ? 5.537 2.142 -21.804 1.00 98.56 274 LEU A N 1
ATOM 2225 C CA . LEU A 1 274 ? 5.844 3.552 -22.039 1.00 98.56 274 LEU A CA 1
ATOM 2226 C C . LEU A 1 274 ? 7.334 3.775 -22.320 1.00 98.56 274 LEU A C 1
ATOM 2228 O O . LEU A 1 274 ? 7.664 4.515 -23.247 1.00 98.56 274 LEU A O 1
ATOM 2232 N N . ILE A 1 275 ? 8.224 3.131 -21.558 1.00 97.94 275 ILE A N 1
ATOM 2233 C CA . ILE A 1 275 ? 9.674 3.205 -21.783 1.00 97.94 275 ILE A CA 1
ATOM 2234 C C . ILE A 1 275 ? 10.032 2.581 -23.135 1.00 97.94 275 ILE A C 1
ATOM 2236 O O . ILE A 1 275 ? 10.682 3.231 -23.953 1.00 97.94 275 ILE A O 1
ATOM 2240 N N . GLN A 1 276 ? 9.537 1.373 -23.414 1.00 97.31 276 GLN A N 1
ATOM 2241 C CA . GLN A 1 276 ? 9.816 0.657 -24.661 1.00 97.31 276 GLN A CA 1
ATOM 2242 C C . GLN A 1 276 ? 9.296 1.409 -25.896 1.00 97.31 276 GLN A C 1
ATOM 2244 O O . GLN A 1 276 ? 9.941 1.408 -26.937 1.00 97.31 276 GLN A O 1
ATOM 2249 N N . ALA A 1 277 ? 8.156 2.098 -25.797 1.00 97.38 277 ALA A N 1
ATOM 2250 C CA . ALA A 1 277 ? 7.620 2.875 -26.914 1.00 97.38 277 ALA A CA 1
ATOM 2251 C C . ALA A 1 277 ? 8.261 4.263 -27.067 1.00 97.38 277 ALA A C 1
ATOM 2253 O O . ALA A 1 277 ? 8.348 4.779 -28.182 1.00 97.38 277 ALA A O 1
ATOM 2254 N N . GLY A 1 278 ? 8.627 4.903 -25.954 1.00 96.88 278 GLY A N 1
ATOM 2255 C CA . GLY A 1 278 ? 9.026 6.309 -25.927 1.00 96.88 278 GLY A CA 1
ATOM 2256 C C . GLY A 1 278 ? 10.531 6.555 -25.943 1.00 96.88 278 GLY A C 1
ATOM 2257 O O . GLY A 1 278 ? 10.932 7.606 -26.434 1.00 96.88 278 GLY A O 1
ATOM 2258 N N . TYR A 1 279 ? 11.329 5.617 -25.423 1.00 96.12 279 TYR A N 1
ATOM 2259 C CA . TYR A 1 279 ? 12.719 5.859 -25.011 1.00 96.12 279 TYR A CA 1
ATOM 2260 C C . TYR A 1 279 ? 13.707 4.772 -25.474 1.00 96.12 279 TYR A C 1
ATOM 2262 O O . TYR A 1 279 ? 14.904 4.929 -25.270 1.00 96.12 279 TYR A O 1
ATOM 2270 N N . SER A 1 280 ? 13.260 3.685 -26.119 1.00 83.50 280 SER A N 1
ATOM 2271 C CA . SER A 1 280 ? 14.122 2.540 -26.491 1.00 83.50 280 SER A CA 1
ATOM 2272 C C . SER A 1 280 ? 15.318 2.892 -27.385 1.00 83.50 280 SER A C 1
ATOM 2274 O O . SER A 1 280 ? 16.297 2.156 -27.424 1.00 83.50 280 SER A O 1
ATOM 2276 N N . ASN A 1 281 ? 15.230 4.002 -28.121 1.00 82.69 281 ASN A N 1
ATOM 2277 C CA . ASN A 1 281 ? 16.273 4.471 -29.035 1.00 82.69 281 ASN A CA 1
ATOM 2278 C C . ASN A 1 281 ? 17.164 5.558 -28.409 1.00 82.69 281 ASN A C 1
ATOM 2280 O O . ASN A 1 281 ? 18.011 6.121 -29.100 1.00 82.69 281 ASN A O 1
ATOM 2284 N N . GLU A 1 282 ? 16.955 5.900 -27.135 1.00 87.25 282 GLU A N 1
ATOM 2285 C CA . GLU A 1 282 ? 17.790 6.870 -26.430 1.00 87.25 282 GLU A CA 1
ATOM 2286 C C . GLU A 1 282 ? 19.112 6.227 -26.010 1.00 87.25 282 GLU A C 1
ATOM 2288 O O . GLU A 1 282 ? 19.146 5.251 -25.261 1.00 87.25 282 GLU A O 1
ATOM 2293 N N . THR A 1 283 ? 20.218 6.802 -26.481 1.00 85.69 283 THR A N 1
ATOM 2294 C CA . THR A 1 283 ? 21.572 6.293 -26.229 1.00 85.69 283 THR A CA 1
ATOM 2295 C C . THR A 1 283 ? 21.979 6.359 -24.757 1.00 85.69 283 THR A C 1
ATOM 2297 O O . THR A 1 283 ? 22.853 5.609 -24.341 1.00 85.69 283 THR A O 1
ATOM 2300 N N . ASP A 1 284 ? 21.345 7.229 -23.967 1.00 90.75 284 ASP A N 1
ATOM 2301 C CA . ASP A 1 284 ? 21.624 7.458 -22.545 1.00 90.75 284 ASP A CA 1
ATOM 2302 C C . ASP A 1 284 ? 20.582 6.814 -21.605 1.00 90.75 284 ASP A C 1
ATOM 2304 O O . ASP A 1 284 ? 20.624 7.029 -20.391 1.00 90.75 284 ASP A O 1
ATOM 2308 N N . LEU A 1 285 ? 19.648 5.998 -22.121 1.00 91.94 285 LEU A N 1
ATOM 2309 C CA . LEU A 1 285 ? 18.591 5.388 -21.303 1.00 91.94 285 LEU A CA 1
ATOM 2310 C C . LEU A 1 285 ? 19.168 4.571 -20.137 1.00 91.94 285 LEU A C 1
ATOM 2312 O O . LEU A 1 285 ? 18.715 4.706 -19.002 1.00 91.94 285 LEU A O 1
ATOM 2316 N N . ALA A 1 286 ? 20.195 3.757 -20.390 1.00 90.06 286 ALA A N 1
ATOM 2317 C CA . ALA A 1 286 ? 20.834 2.941 -19.356 1.00 90.06 286 ALA A CA 1
ATOM 2318 C C . ALA A 1 286 ? 21.471 3.794 -18.239 1.00 90.06 286 ALA A C 1
ATOM 2320 O O . ALA A 1 286 ? 21.380 3.448 -17.056 1.00 90.06 286 ALA A O 1
ATOM 2321 N N . GLU A 1 287 ? 22.067 4.935 -18.595 1.00 92.31 287 GLU A N 1
ATOM 2322 C CA . GLU A 1 287 ? 22.659 5.877 -17.638 1.00 92.31 287 GLU A CA 1
ATOM 2323 C C . GLU A 1 287 ? 21.575 6.536 -16.778 1.00 92.31 287 GLU A C 1
ATOM 2325 O O . GLU A 1 287 ? 21.685 6.554 -15.549 1.00 92.31 287 GLU A O 1
ATOM 2330 N N . LYS A 1 288 ? 20.473 6.986 -17.397 1.00 94.69 288 LYS A N 1
ATOM 2331 C CA . LYS A 1 288 ? 19.314 7.548 -16.682 1.00 94.69 288 LYS A CA 1
ATOM 2332 C C . LYS A 1 288 ? 18.717 6.545 -15.696 1.00 94.69 288 LYS A C 1
ATOM 2334 O O . LYS A 1 288 ? 18.462 6.894 -14.545 1.00 94.69 288 LYS A O 1
ATOM 2339 N N . ILE A 1 289 ? 18.529 5.291 -16.111 1.00 94.38 289 ILE A N 1
ATOM 2340 C CA . ILE A 1 289 ? 18.007 4.227 -15.239 1.00 94.38 289 ILE A CA 1
ATOM 2341 C C . ILE A 1 289 ? 18.952 3.969 -14.063 1.00 94.38 289 ILE A C 1
ATOM 2343 O O . ILE A 1 289 ? 18.498 3.891 -12.920 1.00 94.38 289 ILE A O 1
ATOM 2347 N N . THR A 1 290 ? 20.262 3.923 -14.309 1.00 92.06 290 THR A N 1
ATOM 2348 C CA . THR A 1 290 ? 21.267 3.770 -13.247 1.00 92.06 290 THR A CA 1
ATOM 2349 C C . THR A 1 290 ? 21.193 4.919 -12.236 1.00 92.06 290 THR A C 1
ATOM 2351 O O . THR A 1 290 ? 21.151 4.673 -11.027 1.00 92.06 290 THR A O 1
ATOM 2354 N N . ALA A 1 291 ? 21.095 6.165 -12.709 1.00 94.19 291 ALA A N 1
ATOM 2355 C CA . ALA A 1 291 ? 20.965 7.344 -11.854 1.00 94.19 291 ALA A CA 1
ATOM 2356 C C . ALA A 1 291 ? 19.677 7.311 -11.010 1.00 94.19 291 ALA A C 1
ATOM 2358 O O . ALA A 1 291 ? 19.709 7.583 -9.809 1.00 94.19 291 ALA A O 1
ATOM 2359 N N . ILE A 1 292 ? 18.548 6.903 -11.599 1.00 95.25 292 ILE A N 1
ATOM 2360 C CA . ILE A 1 292 ? 17.277 6.722 -10.883 1.00 95.25 292 ILE A CA 1
ATOM 2361 C C . ILE A 1 292 ? 17.425 5.691 -9.760 1.00 95.25 292 ILE A C 1
ATOM 2363 O O . ILE A 1 292 ? 17.000 5.930 -8.628 1.00 95.25 292 ILE A O 1
ATOM 2367 N N . GLN A 1 293 ? 18.048 4.546 -10.040 1.00 93.25 293 GLN A N 1
ATOM 2368 C CA . GLN A 1 293 ? 18.252 3.513 -9.028 1.00 93.25 293 GLN A CA 1
ATOM 2369 C C . GLN A 1 293 ? 19.172 3.989 -7.896 1.00 93.25 293 GLN A C 1
ATOM 2371 O O . GLN A 1 293 ? 18.940 3.646 -6.739 1.00 93.25 293 GLN A O 1
ATOM 2376 N N . GLN A 1 294 ? 20.199 4.788 -8.193 1.00 91.19 294 GLN A N 1
ATOM 2377 C CA . GLN A 1 294 ? 21.053 5.402 -7.170 1.00 91.19 294 GLN A CA 1
ATOM 2378 C C . GLN A 1 294 ? 20.271 6.384 -6.286 1.00 91.19 294 GLN A C 1
ATOM 2380 O O . GLN A 1 294 ? 20.371 6.300 -5.063 1.00 91.19 294 GLN A O 1
ATOM 2385 N N . GLN A 1 295 ? 19.429 7.242 -6.874 1.00 93.88 295 GLN A N 1
ATOM 2386 C CA . GLN A 1 295 ? 18.555 8.151 -6.118 1.00 93.88 295 GLN A CA 1
ATOM 2387 C C . GLN A 1 295 ? 17.596 7.387 -5.196 1.00 93.88 295 GLN A C 1
ATOM 2389 O O . GLN A 1 295 ? 17.412 7.758 -4.039 1.00 93.88 295 GLN A O 1
ATOM 2394 N N . LEU A 1 296 ? 17.014 6.286 -5.682 1.00 92.88 296 LEU A N 1
ATOM 2395 C CA . LEU A 1 296 ? 16.145 5.428 -4.877 1.00 92.88 296 LEU A CA 1
ATOM 2396 C C . LEU A 1 296 ? 16.902 4.763 -3.718 1.00 92.88 296 LEU A C 1
ATOM 2398 O O . LEU A 1 296 ? 16.379 4.704 -2.609 1.00 92.88 296 LEU A O 1
ATOM 2402 N N . ARG A 1 297 ? 18.143 4.310 -3.928 1.00 89.44 297 ARG A N 1
ATOM 2403 C CA . ARG A 1 297 ? 18.977 3.772 -2.838 1.00 89.44 297 ARG A CA 1
ATOM 2404 C C . ARG A 1 297 ? 19.293 4.843 -1.793 1.00 89.44 297 ARG A C 1
ATOM 2406 O O . ARG A 1 297 ? 19.141 4.576 -0.606 1.00 89.44 297 ARG A O 1
ATOM 2413 N N . ALA A 1 298 ? 19.657 6.053 -2.217 1.00 89.62 298 ALA A N 1
ATOM 2414 C CA . ALA A 1 298 ? 19.905 7.171 -1.306 1.00 89.62 298 ALA A CA 1
ATOM 2415 C C . ALA A 1 298 ? 18.657 7.531 -0.478 1.00 89.62 298 ALA A C 1
ATOM 2417 O O . ALA A 1 298 ? 18.759 7.763 0.727 1.00 89.62 298 ALA A O 1
ATOM 2418 N N . LEU A 1 299 ? 17.469 7.481 -1.094 1.00 90.81 299 LEU A N 1
ATOM 2419 C CA . LEU A 1 299 ? 16.195 7.735 -0.419 1.00 90.81 299 LEU A CA 1
ATOM 2420 C C . LEU A 1 299 ? 15.951 6.784 0.764 1.00 90.81 299 LEU A C 1
ATOM 2422 O O . LEU A 1 299 ? 15.355 7.205 1.755 1.00 90.81 299 LEU A O 1
ATOM 2426 N N . ILE A 1 300 ? 16.404 5.525 0.684 1.00 88.31 300 ILE A N 1
ATOM 2427 C CA . ILE A 1 300 ? 16.260 4.560 1.788 1.00 88.31 300 ILE A CA 1
ATOM 2428 C C . ILE A 1 300 ? 16.993 5.060 3.035 1.00 88.31 300 ILE A C 1
ATOM 2430 O O . ILE A 1 300 ? 16.402 5.100 4.112 1.00 88.31 300 ILE A O 1
ATOM 2434 N N . PHE A 1 301 ? 18.246 5.487 2.882 1.00 86.50 301 PHE A N 1
ATOM 2435 C CA . PHE A 1 301 ? 19.052 6.000 3.990 1.00 86.50 301 PHE A CA 1
ATOM 2436 C C . PHE A 1 301 ? 18.543 7.352 4.504 1.00 86.50 301 PHE A C 1
ATOM 2438 O O . PHE A 1 301 ? 18.548 7.583 5.710 1.00 86.50 301 PHE A O 1
ATOM 2445 N N . GLU A 1 302 ? 18.062 8.227 3.614 1.00 89.12 302 GLU A N 1
ATOM 2446 C CA . GLU A 1 302 ? 17.549 9.550 3.993 1.00 89.12 302 GLU A CA 1
ATOM 2447 C C . GLU A 1 302 ? 16.221 9.468 4.762 1.00 89.12 302 GLU A C 1
ATOM 2449 O O . GLU A 1 302 ? 16.033 10.159 5.762 1.00 89.12 302 GLU A O 1
ATOM 2454 N N . LYS A 1 303 ? 15.268 8.655 4.286 1.00 89.25 303 LYS A N 1
ATOM 2455 C CA . LYS A 1 303 ? 13.900 8.626 4.828 1.00 89.25 303 LYS A CA 1
ATOM 2456 C C . LYS A 1 303 ? 13.676 7.561 5.888 1.00 89.25 303 LYS A C 1
ATOM 2458 O O . LYS A 1 303 ? 12.777 7.738 6.706 1.00 89.25 303 LYS A O 1
ATOM 2463 N N . TYR A 1 304 ? 14.456 6.481 5.880 1.00 88.50 304 TYR A N 1
ATOM 2464 C CA . TYR A 1 304 ? 14.242 5.330 6.761 1.00 88.50 304 TYR A CA 1
ATOM 2465 C C . TYR A 1 304 ? 15.518 4.926 7.524 1.00 88.50 304 TYR A C 1
ATOM 2467 O O . TYR A 1 304 ? 15.863 3.741 7.552 1.00 88.50 304 TYR A O 1
ATOM 2475 N N . PRO A 1 305 ? 16.227 5.872 8.177 1.00 81.12 305 PRO A N 1
ATOM 2476 C CA . PRO A 1 305 ? 17.538 5.608 8.774 1.00 81.12 305 PRO A CA 1
ATOM 2477 C C . PRO A 1 305 ? 17.507 4.511 9.850 1.00 81.12 305 PRO A C 1
ATOM 2479 O O . PRO A 1 305 ? 18.457 3.744 9.959 1.00 81.12 305 PRO A O 1
ATOM 2482 N N . GLY A 1 306 ? 16.401 4.380 10.595 1.00 78.50 306 GLY A N 1
ATOM 2483 C CA . GLY A 1 306 ? 16.253 3.376 11.658 1.00 78.50 306 GLY A CA 1
ATOM 2484 C C . GLY A 1 306 ? 16.200 1.922 11.173 1.00 78.50 306 GLY A C 1
ATOM 2485 O O . GLY A 1 306 ? 16.465 1.017 11.956 1.00 78.50 306 GLY A O 1
ATOM 2486 N N . TYR A 1 307 ? 15.894 1.693 9.893 1.00 78.19 307 TYR A N 1
ATOM 2487 C CA . TYR A 1 307 ? 15.840 0.351 9.299 1.00 78.19 307 TYR A CA 1
ATOM 2488 C C . TYR A 1 307 ? 16.808 0.173 8.132 1.00 78.19 307 TYR A C 1
ATOM 2490 O O . TYR A 1 307 ? 17.082 -0.961 7.753 1.00 78.19 307 TYR A O 1
ATOM 2498 N N . ALA A 1 308 ? 17.363 1.251 7.571 1.00 73.38 308 ALA A N 1
ATOM 2499 C CA . ALA A 1 308 ? 18.225 1.178 6.396 1.00 73.38 308 ALA A CA 1
ATOM 2500 C C . ALA A 1 308 ? 19.362 0.153 6.562 1.00 73.38 308 ALA A C 1
ATOM 2502 O O . ALA A 1 308 ? 19.521 -0.701 5.697 1.00 73.38 308 ALA A O 1
ATOM 2503 N N . GLY A 1 309 ? 20.065 0.152 7.702 1.00 67.75 309 GLY A N 1
ATOM 2504 C CA . GLY A 1 309 ? 21.157 -0.796 7.972 1.00 67.75 309 GLY A CA 1
ATOM 2505 C C . GLY A 1 309 ? 20.725 -2.258 8.156 1.00 67.75 309 GLY A C 1
ATOM 2506 O O . GLY A 1 309 ? 21.515 -3.158 7.900 1.00 67.75 309 GLY A O 1
ATOM 2507 N N . ALA A 1 310 ? 19.470 -2.514 8.543 1.00 70.38 310 ALA A N 1
ATOM 2508 C CA . ALA A 1 310 ? 18.939 -3.874 8.682 1.00 70.38 310 ALA A CA 1
ATOM 2509 C C . ALA A 1 310 ? 18.554 -4.498 7.327 1.00 70.38 310 ALA A C 1
ATOM 2511 O O . ALA A 1 310 ? 18.567 -5.714 7.181 1.00 70.38 310 ALA A O 1
ATOM 2512 N N . PHE A 1 311 ? 18.216 -3.667 6.335 1.00 66.50 311 PHE A N 1
ATOM 2513 C CA . PHE A 1 311 ? 17.785 -4.096 4.996 1.00 66.50 311 PHE A CA 1
ATOM 2514 C C . PHE A 1 311 ? 18.865 -3.934 3.920 1.00 66.50 311 PHE A C 1
ATOM 2516 O O . PHE A 1 311 ? 18.742 -4.468 2.816 1.00 66.50 311 PHE A O 1
ATOM 2523 N N . LEU A 1 312 ? 19.898 -3.154 4.219 1.00 63.62 312 LEU A N 1
ATOM 2524 C CA . LEU A 1 312 ? 21.044 -2.881 3.367 1.00 63.62 312 LEU A CA 1
ATOM 2525 C C . LEU A 1 312 ? 22.298 -2.977 4.245 1.00 63.62 312 LEU A C 1
ATOM 2527 O O . LEU A 1 312 ? 22.772 -1.935 4.708 1.00 63.62 312 LEU A O 1
ATOM 2531 N N . PRO A 1 313 ? 22.824 -4.189 4.515 1.00 56.25 313 PRO A N 1
ATOM 2532 C CA . PRO A 1 313 ? 24.127 -4.303 5.156 1.00 56.25 313 PRO A CA 1
ATOM 2533 C C . PRO A 1 313 ? 25.139 -3.491 4.342 1.00 56.25 313 PRO A C 1
ATOM 2535 O O . PRO A 1 313 ? 25.054 -3.446 3.108 1.00 56.25 313 PRO A O 1
ATOM 2538 N N . SER A 1 314 ? 26.029 -2.784 5.041 1.00 46.56 314 SER A N 1
ATOM 2539 C CA . SER A 1 314 ? 27.052 -1.956 4.407 1.00 46.56 314 SER A CA 1
ATOM 2540 C C . SER A 1 314 ? 27.823 -2.786 3.388 1.00 46.56 314 SER A C 1
ATOM 2542 O O . SER A 1 314 ? 28.169 -3.935 3.659 1.00 46.56 314 SER A O 1
ATOM 2544 N N . GLU A 1 315 ? 28.060 -2.207 2.210 1.00 47.22 315 GLU A N 1
ATOM 2545 C CA . GLU A 1 315 ? 29.009 -2.769 1.254 1.00 47.22 315 GLU A CA 1
ATOM 2546 C C . GLU A 1 315 ? 30.403 -2.649 1.889 1.00 47.22 315 GLU A C 1
ATOM 2548 O O . GLU A 1 315 ? 31.031 -1.596 1.799 1.00 47.22 315 GLU A O 1
ATOM 2553 N N . GLU A 1 316 ? 30.819 -3.680 2.628 1.00 33.69 316 GLU A N 1
ATOM 2554 C CA . GLU A 1 316 ? 32.237 -3.945 2.903 1.00 33.69 316 GLU A CA 1
ATOM 2555 C C . GLU A 1 316 ? 32.928 -4.464 1.637 1.00 33.69 316 GLU A C 1
ATOM 2557 O O . GLU A 1 316 ? 32.325 -5.300 0.916 1.00 33.69 316 GLU A O 1
#

Foldseek 3Di:
DVVVVVVVVVVVVVVLVVLVVLLVLLVVVCVVQFPDPDDQDQPPCLVVLLVVLLPADQLLAACVVVLVLCLDPPNPLADPVLSVQSVVLVVVLVPDPDPLVLSLVLLVLSLVLLLLVLLLDDDPVVVVSSVVSSVSSLVSSLSSVLSVLLSVLVSLVSSVVSHDPVSLVCVSVCVCSVSDDRHLDDQLADCLLVVLCVQPNFFPANPQLVVLVVVLNVVCVVLRVLQSSLSSSNSSCSSVPVSDDSSSSSNSSVSNSVSVVSSVVSSSVSNSSNCVRGPNPPPCSVVSSVVSSVVSLVCSCVPNVVCNCSSDPDPD

Radius of gyration: 22.83 Å; chains: 1; bounding box: 63×40×63 Å